Protein AF-A0A914PUD9-F1 (afdb_monomer)

pLDDT: mean 71.27, std 13.69, range [29.42, 92.12]

Solvent-accessible surface area (backbone atoms only — not comparable to full-atom values): 15198 Å² total; per-residue (Å²): 116,74,86,40,31,45,56,50,69,57,53,47,52,49,51,47,47,35,37,50,72,68,68,48,38,43,43,94,91,47,95,47,85,83,32,49,45,63,73,57,56,45,34,52,54,50,38,33,28,47,34,72,43,88,93,48,99,38,30,90,56,54,77,64,62,89,55,90,85,59,67,48,51,41,59,79,40,96,66,23,55,63,48,54,53,52,53,49,37,54,45,35,46,30,67,73,43,28,72,35,75,66,45,79,36,66,91,78,37,99,54,66,48,48,32,71,55,31,36,53,44,14,51,51,22,43,64,40,44,50,40,38,77,75,58,72,40,66,81,72,52,72,72,54,80,63,56,53,53,61,60,52,72,68,40,70,43,71,76,42,79,44,58,39,50,70,84,66,82,59,57,66,60,51,53,52,51,50,34,51,75,33,55,26,76,48,71,47,79,43,78,49,86,72,59,90,95,55,72,44,39,42,34,37,38,31,46,28,33,43,70,69,16,48,50,51,47,50,59,75,71,61,73,83,81,82,90,84,79,93,52,74,67,68,47,52,53,52,52,23,45,53,52,50,50,52,53,50,50,57,66,72,69,69,64,65,81,70,68,69,78,79,114

Structure (mmCIF, N/CA/C/O backbone):
data_AF-A0A914PUD9-F1
#
_entry.id   AF-A0A914PUD9-F1
#
loop_
_atom_site.group_PDB
_atom_site.id
_atom_site.type_symbol
_atom_site.label_atom_id
_atom_site.label_alt_id
_atom_site.label_comp_id
_atom_site.label_asym_id
_atom_site.label_entity_id
_atom_site.label_seq_id
_atom_site.pdbx_PDB_ins_code
_atom_site.Cartn_x
_atom_site.Cartn_y
_atom_site.Cartn_z
_atom_site.occupancy
_atom_site.B_iso_or_equiv
_atom_site.auth_seq_id
_atom_site.auth_comp_id
_atom_site.auth_asym_id
_atom_site.auth_atom_id
_atom_site.pdbx_PDB_model_num
ATOM 1 N N . MET A 1 1 ? 11.763 -4.330 -26.241 1.00 51.41 1 MET A N 1
ATOM 2 C CA . MET A 1 1 ? 11.650 -4.891 -24.872 1.00 51.41 1 MET A CA 1
ATOM 3 C C . MET A 1 1 ? 10.222 -5.258 -24.479 1.00 51.41 1 MET A C 1
ATOM 5 O O . MET A 1 1 ? 10.014 -6.416 -24.161 1.00 51.41 1 MET A O 1
ATOM 9 N N . CYS A 1 2 ? 9.228 -4.359 -24.534 1.00 54.19 2 CYS A N 1
ATOM 10 C CA . CYS A 1 2 ? 7.876 -4.670 -24.027 1.00 54.19 2 CYS A CA 1
ATOM 11 C C . CYS A 1 2 ? 7.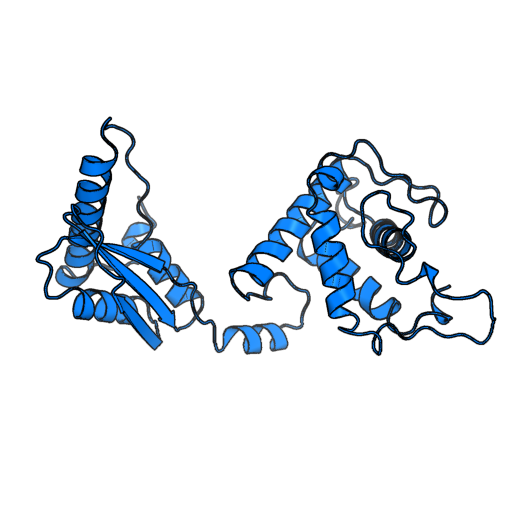151 -5.846 -24.713 1.00 54.19 2 CYS A C 1
ATOM 13 O O . CYS A 1 2 ? 6.298 -6.453 -24.082 1.00 54.19 2 CYS A O 1
ATOM 15 N N . HIS A 1 3 ? 7.485 -6.193 -25.962 1.00 63.16 3 HIS A N 1
ATOM 16 C CA . HIS A 1 3 ? 6.852 -7.315 -26.675 1.00 63.16 3 HIS A CA 1
ATOM 17 C C . HIS A 1 3 ? 7.324 -8.702 -26.208 1.00 63.16 3 HIS A C 1
ATOM 19 O O . HIS A 1 3 ? 6.601 -9.668 -26.415 1.00 63.16 3 HIS A O 1
ATOM 25 N N . LYS A 1 4 ? 8.492 -8.804 -25.552 1.00 72.62 4 LYS A N 1
ATOM 26 C CA . LYS A 1 4 ? 8.996 -10.075 -24.996 1.00 72.62 4 LYS A CA 1
ATOM 27 C C . LYS A 1 4 ? 8.343 -10.441 -23.655 1.00 72.62 4 LYS A C 1
ATOM 29 O O . LYS A 1 4 ? 8.427 -11.591 -23.243 1.00 72.62 4 LYS A O 1
ATOM 34 N N . PHE A 1 5 ? 7.695 -9.484 -22.982 1.00 78.12 5 PHE A N 1
ATOM 35 C CA . PHE A 1 5 ? 7.113 -9.667 -21.650 1.00 78.12 5 PHE A CA 1
ATOM 36 C C . PHE A 1 5 ? 5.601 -9.431 -21.670 1.00 78.12 5 PHE A C 1
ATOM 38 O O . PHE A 1 5 ? 5.128 -8.289 -21.595 1.00 78.12 5 PHE A O 1
ATOM 45 N N . VAL A 1 6 ? 4.832 -10.515 -21.749 1.00 82.88 6 VAL A N 1
ATOM 46 C CA . VAL A 1 6 ? 3.367 -10.451 -21.681 1.00 82.88 6 VAL A CA 1
ATOM 47 C C . VAL A 1 6 ? 2.959 -10.012 -20.268 1.00 82.88 6 VAL A C 1
ATOM 49 O O . VAL A 1 6 ? 3.588 -10.373 -19.276 1.00 82.88 6 VAL A O 1
ATOM 52 N N . GLY A 1 7 ? 1.978 -9.111 -20.170 1.00 83.56 7 GLY A N 1
ATOM 53 C CA . GLY A 1 7 ? 1.516 -8.544 -18.895 1.00 83.56 7 GLY A CA 1
ATOM 54 C C . GLY A 1 7 ? 2.325 -7.358 -18.341 1.00 83.56 7 GLY A C 1
ATOM 55 O O . GLY A 1 7 ? 1.814 -6.623 -17.491 1.00 83.56 7 GLY A O 1
ATOM 56 N N . LEU A 1 8 ? 3.534 -7.067 -18.851 1.00 87.81 8 LEU A N 1
ATOM 57 C CA . LEU A 1 8 ? 4.347 -5.937 -18.357 1.00 87.81 8 LEU A CA 1
ATOM 58 C C . LEU A 1 8 ? 3.632 -4.595 -18.556 1.00 87.81 8 LEU A C 1
ATOM 60 O O . LEU A 1 8 ? 3.610 -3.751 -17.665 1.00 87.81 8 LEU A O 1
ATOM 64 N N . HIS A 1 9 ? 2.985 -4.419 -19.706 1.00 87.94 9 HIS A N 1
ATOM 65 C CA . HIS A 1 9 ? 2.194 -3.227 -20.007 1.00 87.94 9 HIS A CA 1
ATOM 66 C C . HIS A 1 9 ? 1.053 -3.005 -18.997 1.00 87.94 9 HIS A C 1
ATOM 68 O O . HIS A 1 9 ? 0.801 -1.860 -18.622 1.00 87.94 9 HIS A O 1
ATOM 74 N N . LYS A 1 10 ? 0.408 -4.076 -18.503 1.00 89.62 10 LYS A N 1
ATOM 75 C CA . LYS A 1 10 ? -0.635 -3.990 -17.468 1.00 89.62 10 LYS A CA 1
ATOM 76 C C . LYS A 1 10 ? -0.040 -3.548 -16.132 1.00 89.62 10 LYS A C 1
ATOM 78 O O . LYS A 1 10 ? -0.603 -2.676 -15.476 1.00 89.62 10 LYS A O 1
ATOM 83 N N . LEU A 1 11 ? 1.120 -4.093 -15.755 1.00 90.12 11 LEU A N 1
ATOM 84 C CA . LEU A 1 11 ? 1.833 -3.702 -14.535 1.00 90.12 11 LEU A CA 1
ATOM 85 C C . LEU A 1 11 ? 2.255 -2.225 -14.571 1.00 90.12 11 LEU A C 1
ATOM 87 O O . LEU A 1 11 ? 2.001 -1.490 -13.618 1.00 90.12 11 LEU A O 1
ATOM 91 N N . LEU A 1 12 ? 2.851 -1.780 -15.680 1.00 91.69 12 LEU A N 1
ATOM 92 C CA . LEU A 1 12 ? 3.252 -0.384 -15.881 1.00 91.69 12 LEU A CA 1
ATOM 93 C C . LEU A 1 12 ? 2.043 0.555 -15.842 1.00 91.69 12 LEU A C 1
ATOM 95 O O . LEU A 1 12 ? 2.055 1.563 -15.137 1.00 91.69 12 LEU A O 1
ATOM 99 N N . PHE A 1 13 ? 0.964 0.198 -16.543 1.00 90.75 13 PHE A N 1
ATOM 100 C CA . PHE A 1 13 ? -0.288 0.948 -16.499 1.00 90.75 13 PHE A CA 1
ATOM 101 C C . PHE A 1 13 ? -0.823 1.076 -15.067 1.00 90.75 13 PHE A C 1
ATOM 103 O O . PHE A 1 13 ? -1.178 2.174 -14.632 1.00 90.75 13 PHE A O 1
ATOM 110 N N . PHE A 1 14 ? -0.827 -0.025 -14.314 1.00 91.06 14 PHE A N 1
ATOM 111 C CA . PHE A 1 14 ? -1.284 -0.039 -12.931 1.00 91.06 14 PHE A CA 1
ATOM 112 C C . PHE A 1 14 ? -0.429 0.864 -12.032 1.00 91.06 14 PHE A C 1
ATOM 114 O O . PHE A 1 14 ? -0.981 1.650 -11.266 1.00 91.06 14 PHE A O 1
ATOM 121 N N . PHE A 1 15 ? 0.901 0.831 -12.168 1.00 92.12 15 PHE A N 1
ATOM 122 C CA . PHE A 1 15 ? 1.808 1.702 -11.410 1.00 92.12 15 PHE A CA 1
ATOM 123 C C . PHE A 1 15 ? 1.610 3.189 -11.711 1.00 92.12 15 PHE A C 1
ATOM 125 O O . PHE A 1 15 ? 1.634 4.010 -10.794 1.00 92.12 15 PHE A O 1
ATOM 132 N N . ARG A 1 16 ? 1.360 3.548 -12.974 1.00 91.19 16 ARG A N 1
ATOM 133 C CA . ARG A 1 16 ? 1.033 4.934 -13.343 1.00 91.19 16 ARG A CA 1
ATOM 134 C C . ARG A 1 16 ? -0.254 5.393 -12.657 1.00 91.19 16 ARG A C 1
ATOM 136 O O . ARG A 1 16 ? -0.262 6.440 -12.018 1.00 91.19 16 ARG A O 1
ATOM 143 N N . LYS A 1 17 ? -1.311 4.574 -12.706 1.00 89.25 17 LYS A N 1
ATOM 144 C CA . LYS A 1 17 ? -2.587 4.870 -12.030 1.00 89.25 17 LYS A CA 1
ATOM 145 C C . LYS A 1 17 ? -2.459 4.899 -10.507 1.00 89.25 17 LYS A C 1
ATOM 147 O O . LYS A 1 17 ? -3.155 5.667 -9.849 1.00 89.25 17 LYS A O 1
ATOM 152 N N . TRP A 1 18 ? -1.571 4.087 -9.946 1.00 90.81 18 TRP A N 1
ATOM 153 C CA . TRP A 1 18 ? -1.254 4.091 -8.521 1.00 90.81 18 TRP A CA 1
ATOM 154 C C . TRP A 1 18 ? -0.587 5.408 -8.104 1.00 90.81 18 TRP A C 1
ATOM 156 O O . TRP A 1 18 ? -1.053 6.052 -7.169 1.00 90.81 18 TRP A O 1
ATOM 166 N N . ILE A 1 19 ? 0.405 5.887 -8.857 1.00 89.06 19 ILE A N 1
ATOM 167 C CA . ILE A 1 19 ? 1.045 7.188 -8.607 1.00 89.06 19 ILE A CA 1
ATOM 168 C C . ILE A 1 19 ? 0.065 8.360 -8.732 1.00 89.06 19 ILE A C 1
ATOM 170 O O . ILE A 1 19 ? 0.070 9.251 -7.882 1.00 89.06 19 ILE A O 1
ATOM 174 N N . GLU A 1 20 ? -0.793 8.353 -9.755 1.00 86.00 20 GLU A N 1
ATOM 175 C CA . GLU A 1 20 ? -1.860 9.352 -9.906 1.00 86.00 20 GLU A CA 1
ATOM 176 C C . GLU A 1 20 ? -2.775 9.375 -8.674 1.00 86.00 20 GLU A C 1
ATOM 178 O O . GLU A 1 20 ? -3.081 10.441 -8.145 1.00 86.00 20 GLU A O 1
ATOM 183 N N . ARG A 1 21 ? -3.163 8.197 -8.168 1.00 83.19 21 ARG A N 1
ATOM 184 C CA . ARG A 1 21 ? -4.032 8.071 -6.993 1.00 83.19 21 ARG A CA 1
ATOM 185 C C . ARG A 1 21 ? -3.404 8.640 -5.721 1.00 83.19 21 ARG A C 1
ATOM 187 O O . ARG A 1 21 ? -4.119 9.227 -4.915 1.00 83.19 21 ARG A O 1
ATOM 194 N N . HIS A 1 22 ? -2.099 8.466 -5.542 1.00 78.25 22 HIS A N 1
ATOM 195 C CA . HIS A 1 22 ? -1.366 9.022 -4.403 1.00 78.25 22 HIS A CA 1
ATOM 196 C C . HIS A 1 22 ? -1.010 10.509 -4.580 1.00 78.25 22 HIS A C 1
ATOM 198 O O . HIS A 1 22 ? -0.388 11.089 -3.697 1.00 78.25 22 HIS A O 1
ATOM 204 N N . GLY A 1 23 ? -1.387 11.141 -5.699 1.00 79.94 23 GLY A N 1
ATOM 205 C CA . GLY A 1 23 ? -1.144 12.567 -5.936 1.00 79.94 23 GLY A CA 1
ATOM 206 C C . GLY A 1 23 ? 0.329 12.929 -6.147 1.00 79.94 23 GLY A C 1
ATOM 207 O O . GLY A 1 23 ? 0.677 14.105 -6.119 1.00 79.94 23 GLY A O 1
ATOM 208 N N . ILE A 1 24 ? 1.201 11.939 -6.372 1.00 83.12 24 ILE A N 1
ATOM 209 C CA . ILE A 1 24 ? 2.647 12.149 -6.577 1.00 83.12 24 ILE A CA 1
ATOM 210 C C . ILE A 1 24 ? 3.032 12.196 -8.062 1.00 83.12 24 ILE A C 1
ATOM 212 O O . ILE A 1 24 ? 4.212 12.313 -8.397 1.00 83.12 24 ILE A O 1
ATOM 216 N N . SER A 1 25 ? 2.052 12.106 -8.967 1.00 81.69 25 SER A N 1
ATOM 217 C CA . SER A 1 25 ? 2.274 12.232 -10.410 1.00 81.69 25 SER A CA 1
ATOM 218 C C . SER A 1 25 ? 2.639 13.665 -10.784 1.00 81.69 25 SER A C 1
ATOM 220 O O . SER A 1 25 ? 2.073 14.621 -10.259 1.00 81.69 25 SER A O 1
ATOM 222 N N . HIS A 1 26 ? 3.543 13.821 -11.749 1.00 76.12 26 HIS A N 1
ATOM 223 C CA . HIS A 1 26 ? 3.718 15.100 -12.430 1.00 76.12 26 HIS A CA 1
ATOM 224 C C . HIS A 1 26 ? 2.494 15.380 -13.306 1.00 76.12 26 HIS A C 1
ATOM 226 O O . HIS A 1 26 ? 2.240 14.637 -14.257 1.00 76.12 26 HIS A O 1
ATOM 232 N N . ASP A 1 27 ? 1.756 16.438 -12.987 1.00 65.88 27 ASP A N 1
ATOM 233 C CA . ASP A 1 27 ? 0.702 16.975 -13.842 1.00 65.88 27 ASP A CA 1
ATOM 234 C C . ASP A 1 27 ? 1.293 18.137 -14.656 1.00 65.88 27 ASP A C 1
ATOM 236 O O . ASP A 1 27 ? 1.760 19.100 -14.056 1.00 65.88 27 ASP A O 1
ATOM 240 N N . PRO A 1 28 ? 1.332 18.064 -15.997 1.00 59.41 28 PRO A N 1
ATOM 241 C CA . PRO A 1 28 ? 1.843 19.152 -16.828 1.00 59.41 28 PRO A CA 1
ATOM 242 C C . PRO A 1 28 ? 0.971 20.421 -16.799 1.00 59.41 28 PRO A C 1
ATOM 244 O O . PRO A 1 28 ? 1.444 21.466 -17.238 1.00 59.41 28 PRO A O 1
ATOM 247 N N . ASN A 1 29 ? -0.267 20.349 -16.295 1.00 55.84 29 ASN A N 1
ATOM 248 C CA . ASN A 1 29 ? -1.194 21.483 -16.192 1.00 55.84 29 ASN A CA 1
ATOM 249 C C . ASN A 1 29 ? -1.195 22.151 -14.809 1.00 55.84 29 ASN A C 1
ATOM 251 O O . ASN A 1 29 ? -1.801 23.206 -14.632 1.00 55.84 29 ASN A O 1
ATOM 255 N N . VAL A 1 30 ? -0.530 21.544 -13.827 1.00 58.12 30 VAL A N 1
ATOM 256 C CA . VAL A 1 30 ? -0.320 2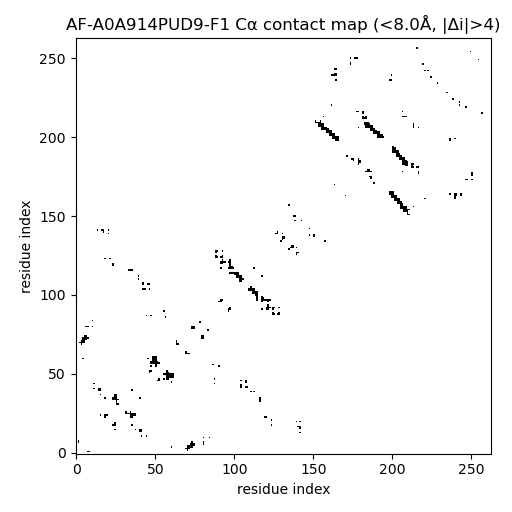2.107 -12.492 1.00 58.12 30 VAL A CA 1
ATOM 257 C C . VAL A 1 30 ? 1.171 22.392 -12.376 1.00 58.12 30 VAL A C 1
ATOM 259 O O . VAL A 1 30 ? 1.984 21.572 -12.787 1.00 58.12 30 VAL A O 1
ATOM 262 N N . ASP A 1 31 ? 1.571 23.520 -11.793 1.00 51.94 31 ASP A N 1
ATOM 263 C CA . ASP A 1 31 ? 2.982 23.924 -11.627 1.00 51.94 31 ASP A CA 1
ATOM 264 C C . ASP A 1 31 ? 3.790 23.014 -10.661 1.00 51.94 31 ASP A C 1
ATOM 266 O O . ASP A 1 31 ? 4.760 23.414 -10.018 1.00 51.94 31 ASP A O 1
ATOM 270 N N . ASN A 1 32 ? 3.419 21.739 -10.545 1.00 58.16 32 ASN A N 1
ATOM 271 C CA . ASN A 1 32 ? 4.089 20.732 -9.751 1.00 58.16 32 ASN A CA 1
ATOM 272 C C . ASN A 1 32 ? 5.277 20.133 -10.520 1.00 58.16 32 ASN A C 1
ATOM 274 O O . ASN A 1 32 ? 5.299 18.950 -10.883 1.00 58.16 32 ASN A O 1
ATOM 278 N N . LYS A 1 33 ? 6.306 20.958 -10.755 1.00 59.78 33 LYS A N 1
ATOM 279 C CA . LYS A 1 33 ? 7.587 20.548 -11.370 1.00 59.78 33 LYS A CA 1
ATOM 280 C C . LYS A 1 33 ? 8.291 19.409 -10.614 1.00 59.78 33 LYS A C 1
ATOM 282 O O . LYS A 1 33 ? 9.132 18.734 -11.202 1.00 59.78 33 LYS A O 1
ATOM 287 N N . ASN A 1 34 ? 7.896 19.165 -9.363 1.00 64.81 34 ASN A N 1
ATOM 288 C CA . ASN A 1 34 ? 8.471 18.162 -8.468 1.00 64.81 34 ASN A CA 1
ATOM 289 C C . ASN A 1 34 ? 7.723 16.814 -8.489 1.00 64.81 34 ASN A C 1
ATOM 291 O O . ASN A 1 34 ? 8.096 15.894 -7.765 1.00 64.81 34 ASN A O 1
ATOM 295 N N . GLY A 1 35 ? 6.676 16.658 -9.303 1.00 73.12 35 GLY A N 1
ATOM 296 C CA . GLY A 1 35 ? 5.983 15.376 -9.445 1.00 73.12 35 GLY A CA 1
ATOM 297 C C . GLY A 1 35 ? 6.818 14.305 -10.162 1.00 73.12 35 GLY A C 1
ATOM 298 O O . GLY A 1 35 ? 7.752 14.589 -10.920 1.00 73.12 35 GLY A O 1
ATOM 299 N N . ILE A 1 36 ? 6.456 13.039 -9.965 1.00 82.94 36 ILE A N 1
ATOM 300 C CA . ILE A 1 36 ? 7.098 11.899 -10.625 1.00 82.94 36 ILE A CA 1
ATOM 301 C C . ILE A 1 36 ? 6.483 11.719 -12.012 1.00 82.94 36 ILE A C 1
ATOM 303 O O . ILE A 1 36 ? 5.288 11.468 -12.166 1.00 82.94 36 ILE A O 1
ATOM 307 N N . LYS A 1 37 ? 7.309 11.840 -13.055 1.00 85.88 37 LYS A N 1
ATOM 308 C CA . LYS A 1 37 ? 6.878 11.607 -14.442 1.00 85.88 37 LYS A CA 1
ATOM 309 C C . LYS A 1 37 ? 6.630 10.116 -14.673 1.00 85.88 37 LYS A C 1
ATOM 311 O O . LYS A 1 37 ? 7.419 9.291 -14.222 1.00 85.88 37 LYS A O 1
ATOM 316 N N . SER A 1 38 ? 5.629 9.766 -15.482 1.00 84.62 38 SER A N 1
ATOM 317 C CA . SER A 1 38 ? 5.280 8.362 -15.772 1.00 84.62 38 SER A CA 1
ATOM 318 C C . SER A 1 38 ? 6.470 7.535 -16.284 1.00 84.62 38 SER A C 1
ATOM 320 O O . SER A 1 38 ? 6.676 6.410 -15.853 1.00 84.62 38 SER A O 1
ATOM 322 N N . LYS A 1 39 ? 7.334 8.132 -17.117 1.00 85.81 39 LYS A N 1
ATOM 323 C CA . LYS A 1 39 ? 8.552 7.469 -17.617 1.00 85.81 39 LYS A CA 1
ATOM 324 C C . LYS A 1 39 ? 9.541 7.081 -16.506 1.00 85.81 39 LYS A C 1
ATOM 326 O O . LYS A 1 39 ? 10.275 6.116 -16.666 1.00 85.81 39 LYS A O 1
ATOM 331 N N . ILE A 1 40 ? 9.580 7.837 -15.405 1.00 88.44 40 ILE A N 1
ATOM 332 C CA . ILE A 1 40 ? 10.471 7.567 -14.268 1.00 88.44 40 ILE A CA 1
ATOM 333 C C . ILE A 1 40 ? 9.966 6.349 -13.495 1.00 88.44 40 ILE A C 1
ATOM 335 O O . ILE A 1 40 ? 10.758 5.460 -13.202 1.00 88.44 40 ILE A O 1
ATOM 339 N N . ILE A 1 41 ? 8.660 6.263 -13.213 1.00 90.50 41 ILE A N 1
ATOM 340 C CA . ILE A 1 41 ? 8.119 5.077 -12.535 1.00 90.50 41 ILE A CA 1
ATOM 341 C C . ILE A 1 41 ? 8.233 3.830 -13.405 1.00 90.50 41 ILE A C 1
ATOM 343 O O . ILE A 1 41 ? 8.595 2.774 -12.893 1.00 90.50 41 ILE A O 1
ATOM 347 N N . ASP A 1 42 ? 8.011 3.951 -14.717 1.00 91.19 42 ASP A N 1
ATOM 348 C CA . ASP A 1 42 ? 8.195 2.819 -15.622 1.00 91.19 42 ASP 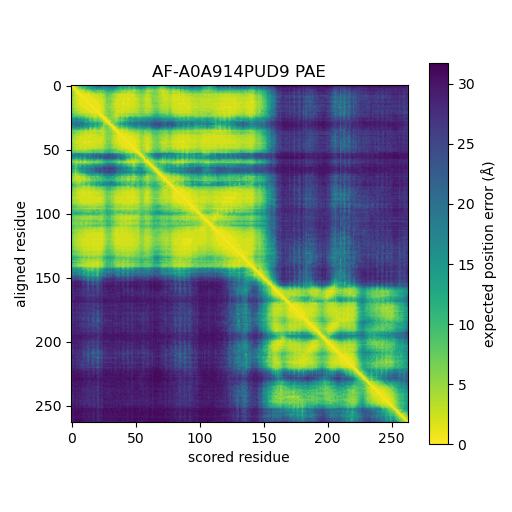A CA 1
ATOM 349 C C . ASP A 1 42 ? 9.633 2.298 -15.552 1.00 91.19 42 ASP A C 1
ATOM 351 O O . ASP A 1 42 ? 9.859 1.095 -15.435 1.00 91.19 42 ASP A O 1
ATOM 355 N N . ALA A 1 43 ? 10.606 3.211 -15.555 1.00 90.50 43 ALA A N 1
ATOM 356 C CA . ALA A 1 43 ? 12.009 2.862 -15.432 1.00 90.50 43 ALA A CA 1
ATOM 357 C C . ALA A 1 43 ? 12.343 2.213 -14.090 1.00 90.50 43 ALA A C 1
ATOM 359 O O . ALA A 1 43 ? 13.070 1.230 -14.076 1.00 90.50 43 ALA A O 1
ATOM 360 N N . VAL A 1 44 ? 11.781 2.689 -12.976 1.00 90.06 44 VAL A N 1
ATOM 361 C CA . VAL A 1 44 ? 11.952 2.046 -11.662 1.00 90.06 44 VAL A CA 1
ATOM 362 C C . VAL A 1 44 ? 11.417 0.611 -11.681 1.00 90.06 44 VAL A C 1
ATOM 364 O O . VAL A 1 44 ? 12.100 -0.296 -11.210 1.00 90.06 44 VAL A O 1
ATOM 367 N N . VAL A 1 45 ? 10.230 0.381 -12.256 1.00 90.88 45 VAL A N 1
ATOM 368 C CA . VAL A 1 45 ? 9.629 -0.961 -12.363 1.00 90.88 45 VAL A CA 1
ATOM 369 C C . VAL A 1 45 ? 10.495 -1.887 -13.219 1.00 90.88 45 VAL A C 1
ATOM 371 O O . VAL A 1 45 ? 10.741 -3.025 -12.819 1.00 90.88 45 VAL A O 1
ATOM 374 N N . VAL A 1 46 ? 10.986 -1.405 -14.365 1.00 89.62 46 VAL A N 1
ATOM 375 C CA . VAL A 1 46 ? 11.859 -2.182 -15.258 1.00 89.62 46 VAL A CA 1
ATOM 376 C C . VAL A 1 46 ? 13.211 -2.463 -14.602 1.00 89.62 46 VAL A C 1
ATOM 378 O O . VAL A 1 46 ? 13.627 -3.614 -14.562 1.00 89.62 46 VAL A O 1
ATOM 381 N N . MET A 1 47 ? 13.864 -1.455 -14.022 1.00 87.81 47 MET A N 1
ATOM 382 C CA . MET A 1 47 ? 15.148 -1.602 -13.324 1.00 87.81 47 MET A CA 1
ATOM 383 C C . MET A 1 47 ? 15.050 -2.573 -12.143 1.00 87.81 47 MET A C 1
ATOM 385 O O . MET A 1 47 ? 15.928 -3.411 -11.948 1.00 87.81 47 MET A O 1
ATOM 389 N N . TYR A 1 48 ? 13.959 -2.510 -11.371 1.00 88.44 48 TYR A N 1
ATOM 390 C CA . TYR A 1 48 ? 13.691 -3.496 -10.326 1.00 88.44 48 TYR A CA 1
ATOM 391 C C . TYR A 1 48 ? 13.478 -4.891 -10.920 1.00 88.44 48 TYR A C 1
ATOM 393 O O . TYR A 1 48 ? 14.021 -5.870 -10.416 1.00 88.44 48 TYR A O 1
ATOM 401 N N . GLY A 1 49 ? 12.698 -5.001 -11.996 1.00 86.19 49 GLY A N 1
ATOM 402 C CA . GLY A 1 49 ? 12.446 -6.272 -12.668 1.00 86.19 49 GLY A CA 1
ATOM 403 C C . GLY A 1 49 ? 13.712 -6.923 -13.220 1.00 86.19 49 GLY A C 1
ATOM 404 O O . GLY A 1 49 ? 13.842 -8.138 -13.111 1.00 86.19 49 GLY A O 1
ATOM 405 N N . LEU A 1 50 ? 14.661 -6.131 -13.720 1.00 85.44 50 LEU A N 1
ATOM 406 C CA . LEU A 1 50 ? 15.978 -6.582 -14.184 1.00 85.44 50 LEU A CA 1
ATOM 407 C C . LEU A 1 50 ? 16.947 -6.915 -13.036 1.00 85.44 50 LEU A C 1
ATOM 409 O O . LEU A 1 50 ? 17.991 -7.500 -13.276 1.00 85.44 50 LEU A O 1
ATOM 413 N N . GLY A 1 51 ? 16.620 -6.567 -11.787 1.00 82.19 51 GLY A N 1
ATOM 414 C CA . GLY A 1 51 ? 17.513 -6.788 -10.642 1.00 82.19 51 GLY A CA 1
ATOM 415 C C . GLY A 1 51 ? 18.658 -5.772 -10.526 1.00 82.19 51 GLY A C 1
ATOM 416 O O . GLY A 1 51 ? 19.496 -5.894 -9.638 1.00 82.19 51 GLY A O 1
ATOM 417 N N . GLU A 1 52 ? 18.660 -4.729 -11.356 1.00 80.38 52 GLU A N 1
ATOM 418 C CA . GLU A 1 52 ? 19.705 -3.695 -11.404 1.00 80.38 52 GLU A CA 1
ATOM 419 C C . GLU A 1 52 ? 19.656 -2.731 -10.203 1.00 80.38 52 GLU A C 1
ATOM 421 O O . GLU A 1 52 ? 20.635 -2.063 -9.857 1.00 80.38 52 GLU A O 1
ATOM 426 N N . LEU A 1 53 ? 18.517 -2.664 -9.506 1.00 78.44 53 LEU A N 1
ATOM 427 C CA . LEU A 1 53 ? 18.405 -1.915 -8.256 1.00 78.44 53 LEU A CA 1
ATOM 428 C C . LEU A 1 53 ? 19.012 -2.727 -7.105 1.00 78.44 53 LEU A C 1
ATOM 430 O O . LEU A 1 53 ? 18.360 -3.588 -6.506 1.00 78.44 53 LEU A O 1
ATOM 434 N N . LYS A 1 54 ? 20.275 -2.420 -6.772 1.00 62.22 54 LYS A N 1
ATOM 435 C CA . LYS A 1 54 ? 20.992 -3.004 -5.627 1.00 62.22 54 LYS A CA 1
ATOM 436 C C . LYS A 1 54 ? 20.104 -2.944 -4.373 1.00 62.22 54 LYS A C 1
ATOM 438 O O . LYS A 1 54 ? 19.755 -1.851 -3.931 1.00 62.22 54 LYS A O 1
ATOM 443 N N . LYS A 1 55 ? 19.818 -4.119 -3.785 1.00 57.41 55 LYS A N 1
ATOM 444 C CA . LYS A 1 55 ? 19.027 -4.396 -2.552 1.00 57.41 55 LYS A CA 1
ATOM 445 C C . LYS A 1 55 ? 17.574 -4.881 -2.730 1.00 57.41 55 LYS A C 1
ATOM 447 O O . LYS A 1 55 ? 16.874 -5.021 -1.729 1.00 57.41 55 LYS A O 1
ATOM 452 N N . GLY A 1 56 ? 17.116 -5.207 -3.938 1.00 53.53 56 GLY A N 1
ATOM 453 C CA . GLY A 1 56 ? 15.833 -5.897 -4.150 1.00 53.53 56 GLY A CA 1
ATOM 454 C C . GLY A 1 56 ? 15.994 -7.364 -4.561 1.00 53.53 56 GLY A C 1
ATOM 455 O O . GLY A 1 56 ? 16.902 -7.680 -5.318 1.00 53.53 56 GLY A O 1
ATOM 456 N N . THR A 1 57 ? 15.072 -8.254 -4.166 1.00 57.62 57 THR A N 1
ATOM 457 C CA . THR A 1 57 ? 14.833 -9.540 -4.867 1.00 57.62 57 THR A CA 1
ATOM 458 C C . THR A 1 57 ? 14.121 -9.294 -6.208 1.00 57.62 57 THR A C 1
ATOM 460 O O . THR A 1 57 ? 13.022 -9.795 -6.458 1.00 57.62 57 THR A O 1
ATOM 463 N N . GLY A 1 58 ? 14.706 -8.409 -7.013 1.00 61.91 58 GLY A N 1
ATOM 464 C CA . GLY A 1 58 ? 14.396 -8.200 -8.422 1.00 61.91 58 GLY A CA 1
ATOM 465 C C . GLY A 1 58 ? 15.088 -9.252 -9.292 1.00 61.91 58 GLY A C 1
ATOM 466 O O . GLY A 1 58 ? 15.903 -10.013 -8.779 1.00 61.91 58 GLY A O 1
ATOM 467 N N . GLY A 1 59 ? 14.747 -9.329 -10.580 1.00 71.38 59 GLY A N 1
ATOM 468 C CA . GLY A 1 59 ? 15.363 -10.286 -11.518 1.00 71.38 59 GLY A CA 1
ATOM 469 C C . GLY A 1 59 ? 14.381 -11.112 -12.354 1.00 71.38 59 GLY A C 1
ATOM 470 O O . GLY A 1 59 ? 14.793 -11.864 -13.222 1.00 71.38 59 GLY A O 1
ATOM 471 N N . TRP A 1 60 ? 13.069 -10.948 -12.168 1.00 77.12 60 TRP A N 1
ATOM 472 C CA . TRP A 1 60 ? 12.054 -11.671 -12.950 1.00 77.12 60 TRP A CA 1
ATOM 473 C C . TRP A 1 60 ? 11.959 -11.232 -14.425 1.00 77.12 60 TRP A C 1
ATOM 475 O O . TRP A 1 60 ? 11.242 -11.870 -15.194 1.00 77.12 60 TRP A O 1
ATOM 485 N N . LEU A 1 61 ? 12.659 -10.158 -14.817 1.00 77.00 61 LEU A N 1
ATOM 486 C CA . LEU A 1 61 ? 12.914 -9.796 -16.218 1.00 77.00 61 LEU A CA 1
ATOM 487 C C . LEU A 1 61 ? 14.296 -10.256 -16.713 1.00 77.00 61 LEU A C 1
ATOM 489 O O . LEU A 1 61 ? 14.503 -10.287 -17.921 1.00 77.00 61 LEU A O 1
ATOM 493 N N . ALA A 1 62 ? 15.234 -10.570 -15.813 1.00 66.88 62 ALA A N 1
ATOM 494 C CA . ALA A 1 62 ? 16.617 -10.907 -16.160 1.00 66.88 62 ALA A CA 1
ATOM 495 C C . ALA A 1 62 ? 16.770 -12.342 -16.695 1.00 66.88 62 ALA A C 1
ATOM 497 O O . ALA A 1 62 ? 17.671 -12.600 -17.481 1.00 66.88 62 ALA A O 1
ATOM 498 N N . ASP A 1 63 ? 15.854 -13.250 -16.339 1.00 59.72 63 ASP A N 1
ATOM 499 C CA . ASP A 1 63 ? 15.865 -14.657 -16.780 1.00 59.72 63 ASP A CA 1
ATOM 500 C C . ASP A 1 63 ? 15.419 -14.862 -18.248 1.00 59.72 63 ASP A C 1
ATOM 502 O O . ASP A 1 63 ? 15.257 -15.995 -18.708 1.00 59.72 63 ASP A O 1
ATOM 506 N N . ALA A 1 64 ? 15.173 -13.788 -19.006 1.00 58.84 64 ALA A N 1
ATOM 507 C CA . ALA A 1 64 ? 14.881 -13.888 -20.431 1.00 58.84 64 ALA A CA 1
ATOM 508 C C . ALA A 1 64 ? 16.193 -14.102 -21.199 1.00 58.84 64 ALA A C 1
ATOM 510 O O . ALA A 1 64 ? 16.872 -13.137 -21.538 1.00 58.84 64 ALA A O 1
ATOM 511 N N . ASN A 1 65 ? 16.543 -15.365 -21.464 1.00 56.06 65 ASN A N 1
ATOM 512 C CA . ASN A 1 65 ? 17.622 -15.716 -22.392 1.00 56.06 65 ASN A CA 1
ATOM 513 C C . ASN A 1 65 ? 17.481 -14.923 -23.706 1.00 56.06 65 ASN A C 1
ATOM 515 O O . ASN A 1 65 ? 16.364 -14.664 -24.162 1.00 56.06 65 ASN A O 1
ATOM 519 N N . ASP A 1 66 ? 18.608 -14.585 -24.337 1.00 57.00 66 ASP A N 1
ATOM 520 C CA . ASP A 1 66 ? 18.681 -13.783 -25.572 1.00 57.00 66 ASP A CA 1
ATOM 521 C C . ASP A 1 66 ? 18.013 -14.424 -26.807 1.00 57.00 66 ASP A C 1
ATOM 523 O O . ASP A 1 66 ? 18.022 -13.839 -27.889 1.00 57.00 66 ASP A O 1
ATOM 527 N N . ASP A 1 67 ? 17.356 -15.575 -26.656 1.00 61.81 67 ASP A N 1
ATOM 528 C CA . ASP A 1 67 ? 16.563 -16.193 -27.712 1.00 61.81 67 ASP A CA 1
ATOM 529 C C . ASP A 1 67 ? 15.444 -15.248 -28.185 1.00 61.81 67 ASP A C 1
ATOM 531 O O . ASP A 1 67 ? 14.601 -14.762 -27.418 1.00 61.81 67 ASP A O 1
ATOM 535 N N . GLU A 1 68 ? 15.427 -14.958 -29.486 1.00 59.22 68 GLU A N 1
ATOM 536 C CA . GLU A 1 68 ? 14.470 -14.030 -30.100 1.00 59.22 68 GLU A CA 1
ATOM 537 C C . GLU A 1 68 ? 13.022 -14.539 -30.032 1.00 59.22 68 GLU A C 1
ATOM 539 O O . GLU A 1 68 ? 12.092 -13.733 -30.031 1.00 59.22 68 GLU A O 1
ATOM 544 N N . ASN A 1 69 ? 12.838 -15.854 -29.870 1.00 60.38 69 ASN A N 1
ATOM 545 C CA . ASN A 1 69 ? 11.533 -16.514 -29.788 1.00 60.38 69 ASN A CA 1
ATOM 546 C C . ASN A 1 69 ? 11.025 -16.733 -28.354 1.00 60.38 69 ASN A C 1
ATOM 548 O O . ASN A 1 69 ? 9.919 -17.244 -28.175 1.00 60.38 69 ASN A O 1
ATOM 552 N N . TYR A 1 70 ? 11.806 -16.380 -27.329 1.00 68.25 70 TYR A N 1
ATOM 553 C CA . TYR A 1 70 ? 11.401 -16.601 -25.944 1.00 68.25 70 TYR A CA 1
ATOM 554 C C . TYR A 1 70 ? 10.565 -15.427 -25.424 1.00 68.25 70 TYR A C 1
ATOM 556 O O . TYR A 1 70 ? 11.051 -14.307 -25.242 1.00 68.25 70 TYR A O 1
ATOM 564 N N . THR A 1 71 ? 9.282 -15.690 -25.180 1.00 71.62 71 THR A N 1
ATOM 565 C CA . THR A 1 71 ? 8.366 -14.761 -24.513 1.00 71.62 71 THR A CA 1
ATOM 566 C C . THR A 1 71 ? 8.173 -15.175 -23.064 1.00 71.62 71 THR A C 1
ATOM 568 O O . THR A 1 71 ? 7.843 -16.324 -22.781 1.00 71.62 71 THR A O 1
ATOM 571 N N . VAL A 1 72 ? 8.324 -14.228 -22.144 1.00 74.62 72 VAL A N 1
ATOM 572 C CA . VAL A 1 72 ? 8.066 -14.437 -20.720 1.00 74.62 72 VAL A CA 1
ATOM 573 C C . VAL A 1 72 ? 6.680 -13.898 -20.393 1.00 74.62 72 VAL A C 1
ATOM 575 O O . VAL A 1 72 ? 6.450 -12.688 -20.463 1.00 74.62 72 VAL A O 1
ATOM 578 N N . ASP A 1 73 ? 5.756 -14.775 -20.009 1.00 79.94 73 ASP A N 1
ATOM 579 C CA . ASP A 1 73 ? 4.442 -14.351 -19.532 1.00 79.94 73 ASP A CA 1
ATOM 580 C C . ASP A 1 73 ? 4.455 -14.087 -18.022 1.00 79.94 73 ASP A C 1
ATOM 582 O O . ASP A 1 73 ? 4.601 -14.990 -17.197 1.00 79.94 73 ASP A O 1
ATOM 586 N N . LEU A 1 74 ? 4.310 -12.816 -17.642 1.00 78.31 74 LEU A N 1
ATOM 587 C CA . LEU A 1 74 ? 4.264 -12.402 -16.240 1.00 78.31 74 LEU A CA 1
ATOM 588 C C . LEU A 1 74 ? 2.949 -12.787 -15.548 1.00 78.31 74 LEU A C 1
ATOM 590 O O . LEU A 1 74 ? 2.880 -12.753 -14.317 1.00 78.31 74 LEU A O 1
ATOM 594 N N . GLU A 1 75 ? 1.907 -13.106 -16.313 1.00 79.00 75 GLU A N 1
ATOM 595 C CA . GLU A 1 75 ? 0.604 -13.542 -15.811 1.00 79.00 75 GLU A CA 1
ATOM 596 C C . GLU A 1 75 ? 0.641 -15.014 -15.393 1.00 79.00 75 GLU A C 1
ATOM 598 O O . GLU A 1 75 ? 0.093 -15.351 -14.343 1.00 79.00 75 GLU A O 1
ATOM 603 N N . GLU A 1 76 ? 1.354 -15.855 -16.147 1.00 76.19 76 GLU A N 1
ATOM 604 C CA . GLU A 1 76 ? 1.487 -17.296 -15.884 1.00 76.19 76 GLU A CA 1
ATOM 605 C C . GLU A 1 76 ? 2.546 -17.633 -14.821 1.00 76.19 76 GLU A C 1
ATOM 607 O O . GLU A 1 76 ? 2.509 -18.697 -14.198 1.00 76.19 76 GLU A O 1
ATOM 612 N N . GLN A 1 77 ? 3.483 -16.721 -14.549 1.00 73.19 77 GLN A N 1
ATOM 613 C CA . GLN A 1 77 ? 4.450 -16.896 -13.465 1.00 73.19 77 GLN A CA 1
ATOM 614 C C . GLN A 1 77 ? 3.762 -17.013 -12.093 1.00 73.19 77 GLN A C 1
ATOM 616 O O . GLN A 1 77 ? 2.789 -16.325 -11.798 1.00 73.19 77 GLN A O 1
ATOM 621 N N . PHE A 1 78 ? 4.310 -17.837 -11.191 1.00 57.09 78 PHE A N 1
ATOM 622 C CA . PHE A 1 78 ? 3.696 -18.126 -9.887 1.00 57.09 78 PHE A CA 1
ATOM 623 C C . PHE A 1 78 ? 3.364 -16.857 -9.071 1.00 57.09 78 PHE A C 1
ATOM 625 O O . PHE A 1 78 ? 4.261 -16.165 -8.571 1.00 57.09 78 PHE A O 1
ATOM 632 N N . GLY A 1 79 ? 2.063 -16.603 -8.876 1.00 64.69 79 GLY A N 1
ATOM 633 C CA . GLY A 1 79 ? 1.502 -15.430 -8.187 1.00 64.69 79 GLY A CA 1
ATOM 634 C C . GLY A 1 79 ? 1.174 -14.231 -9.094 1.00 64.69 79 GLY A C 1
ATOM 635 O O . GLY A 1 79 ? 0.666 -13.223 -8.596 1.00 64.69 79 GLY A O 1
ATOM 636 N N . GLY A 1 80 ? 1.453 -14.343 -10.393 1.00 83.06 80 GLY A N 1
ATOM 637 C CA . GLY A 1 80 ? 1.105 -13.405 -11.455 1.00 83.06 80 GLY A CA 1
ATOM 638 C C . GLY A 1 80 ? 1.616 -11.977 -11.252 1.00 83.06 80 GLY A C 1
ATOM 639 O O . GLY A 1 80 ? 2.470 -11.680 -10.406 1.00 83.06 80 GLY A O 1
ATOM 640 N N . ILE A 1 81 ? 1.007 -11.053 -11.996 1.00 84.31 81 ILE A N 1
ATOM 641 C CA . ILE A 1 81 ? 1.287 -9.609 -11.945 1.00 84.31 81 ILE A CA 1
ATOM 642 C C . ILE A 1 81 ? 1.130 -9.047 -10.522 1.00 84.31 81 ILE A C 1
ATOM 644 O O . ILE A 1 81 ? 1.925 -8.208 -10.093 1.00 84.31 81 ILE A O 1
ATOM 648 N N . GLY A 1 82 ? 0.148 -9.537 -9.756 1.00 83.19 82 GLY A N 1
ATOM 649 C CA . GLY A 1 82 ? -0.110 -9.083 -8.387 1.00 83.19 82 GLY A CA 1
ATOM 650 C C . GLY A 1 82 ? 1.073 -9.320 -7.445 1.00 83.19 82 GLY A C 1
ATOM 651 O O . GLY A 1 82 ? 1.454 -8.426 -6.687 1.00 83.19 82 GLY A O 1
ATOM 652 N N . LYS A 1 83 ? 1.729 -10.485 -7.532 1.00 84.94 83 LYS A N 1
ATOM 653 C CA . LYS A 1 83 ? 2.936 -10.768 -6.742 1.00 84.94 83 LYS A CA 1
ATOM 654 C C . LYS A 1 83 ? 4.104 -9.861 -7.139 1.00 84.94 83 LYS A C 1
ATOM 656 O O . LYS A 1 83 ? 4.870 -9.454 -6.264 1.00 84.94 83 LYS A O 1
ATOM 661 N N . ARG A 1 84 ? 4.240 -9.517 -8.425 1.00 87.75 84 ARG A N 1
ATOM 662 C CA . ARG A 1 84 ? 5.283 -8.594 -8.918 1.00 87.75 84 ARG A CA 1
ATOM 663 C C . ARG A 1 84 ? 5.059 -7.177 -8.407 1.00 87.75 84 ARG A C 1
ATOM 665 O O . ARG A 1 84 ? 5.979 -6.600 -7.830 1.00 87.75 84 ARG A O 1
ATOM 672 N N . PHE A 1 85 ? 3.829 -6.676 -8.514 1.00 90.38 85 PHE A N 1
ATOM 673 C CA . PHE A 1 85 ? 3.420 -5.416 -7.894 1.00 90.38 85 PHE A CA 1
ATOM 674 C C . PHE A 1 85 ? 3.772 -5.400 -6.404 1.00 90.38 85 PHE A C 1
ATOM 676 O O . PHE A 1 85 ? 4.468 -4.504 -5.934 1.00 90.38 85 PHE A O 1
ATOM 683 N N . TRP A 1 86 ? 3.375 -6.441 -5.672 1.00 88.62 86 TRP A N 1
ATOM 684 C CA . TRP A 1 86 ? 3.613 -6.526 -4.236 1.00 88.62 86 TRP A CA 1
ATOM 685 C C . TRP A 1 86 ? 5.101 -6.569 -3.859 1.00 88.62 86 TRP A C 1
ATOM 687 O O . TRP A 1 86 ? 5.512 -5.977 -2.860 1.00 88.62 86 TRP A O 1
ATOM 697 N N . SER A 1 87 ? 5.926 -7.243 -4.664 1.00 89.12 87 SER A N 1
ATOM 698 C CA . SER A 1 87 ? 7.382 -7.261 -4.489 1.00 89.12 87 SER A CA 1
ATOM 699 C C . SER A 1 87 ? 7.988 -5.867 -4.648 1.00 89.12 87 SER A C 1
ATOM 701 O O . SER A 1 87 ? 8.821 -5.464 -3.838 1.00 89.12 87 SER A O 1
ATOM 703 N N . ILE A 1 88 ? 7.528 -5.110 -5.648 1.00 91.44 88 ILE A N 1
ATOM 704 C CA . ILE A 1 88 ? 7.968 -3.730 -5.875 1.00 91.44 88 ILE A CA 1
ATOM 705 C C . ILE A 1 88 ? 7.518 -2.829 -4.719 1.00 91.44 88 ILE A C 1
ATOM 707 O O . ILE A 1 88 ? 8.336 -2.082 -4.198 1.00 91.44 88 ILE A O 1
ATOM 711 N N . ILE A 1 89 ? 6.269 -2.935 -4.247 1.00 91.69 89 ILE A N 1
ATOM 712 C CA . ILE A 1 89 ? 5.790 -2.154 -3.089 1.00 91.69 89 ILE A CA 1
ATOM 713 C C . ILE A 1 89 ? 6.658 -2.406 -1.849 1.00 91.69 89 ILE A C 1
ATOM 715 O O . ILE A 1 89 ? 7.066 -1.460 -1.182 1.00 91.69 89 ILE A O 1
ATOM 719 N N . ARG A 1 90 ? 7.017 -3.665 -1.566 1.00 88.62 90 ARG A N 1
ATOM 720 C CA . ARG A 1 90 ? 7.935 -3.997 -0.460 1.00 88.62 90 ARG A CA 1
ATOM 721 C C . ARG A 1 90 ? 9.314 -3.368 -0.623 1.00 88.62 90 ARG A C 1
ATOM 723 O O . ARG A 1 90 ? 9.898 -2.937 0.365 1.00 88.62 90 ARG A O 1
ATOM 730 N N . PHE A 1 91 ? 9.831 -3.337 -1.848 1.00 90.31 91 PHE A N 1
ATOM 731 C CA . PHE A 1 91 ? 11.103 -2.691 -2.148 1.00 90.31 91 PHE A CA 1
ATOM 732 C C . PHE A 1 91 ? 11.036 -1.173 -1.948 1.00 90.31 91 PHE A C 1
ATOM 734 O O . PHE A 1 91 ? 11.910 -0.616 -1.291 1.00 90.31 91 PHE A O 1
ATOM 741 N N . LEU A 1 92 ? 9.984 -0.517 -2.443 1.00 89.56 92 LEU A N 1
ATOM 742 C CA . LEU A 1 92 ? 9.790 0.926 -2.279 1.00 89.56 92 LEU A CA 1
ATOM 743 C C . LEU A 1 92 ? 9.605 1.318 -0.802 1.00 89.56 92 LEU A C 1
ATOM 745 O O . LEU A 1 92 ? 10.088 2.361 -0.377 1.00 89.56 92 LEU A O 1
ATOM 749 N N . MET A 1 93 ? 8.981 0.449 -0.001 1.00 86.88 93 MET A N 1
ATOM 750 C CA . MET A 1 93 ? 8.836 0.613 1.452 1.00 86.88 93 MET A CA 1
ATOM 751 C C . MET A 1 93 ? 10.130 0.292 2.231 1.00 86.88 93 MET A C 1
ATOM 753 O O . MET A 1 93 ? 10.189 0.437 3.452 1.00 86.88 93 MET A O 1
ATOM 757 N N . ALA A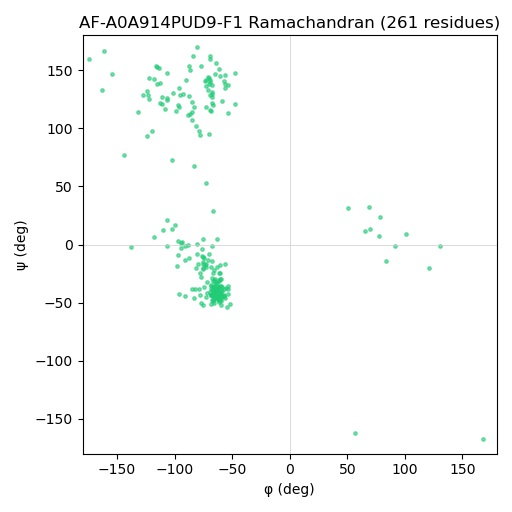 1 94 ? 11.202 -0.168 1.582 1.00 84.00 94 ALA A N 1
ATOM 758 C CA . ALA A 1 94 ? 12.453 -0.393 2.291 1.00 84.00 94 ALA A CA 1
ATOM 759 C C . ALA A 1 94 ? 13.035 0.951 2.751 1.00 84.00 94 ALA A C 1
ATOM 761 O O . ALA 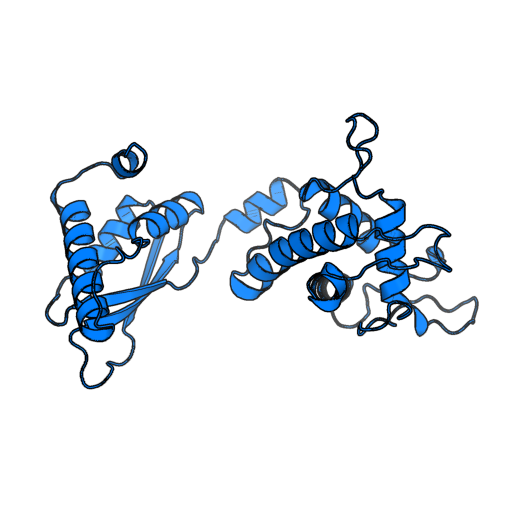A 1 94 ? 13.241 1.862 1.950 1.00 84.00 94 ALA A O 1
ATOM 762 N N . ARG A 1 95 ? 13.399 1.058 4.035 1.00 76.44 95 ARG A N 1
ATOM 763 C CA . ARG A 1 95 ? 14.058 2.260 4.577 1.00 76.44 95 ARG A CA 1
ATOM 764 C C . ARG A 1 95 ? 15.309 2.636 3.773 1.00 76.44 95 ARG A C 1
ATOM 766 O O . ARG A 1 95 ? 15.579 3.808 3.552 1.00 76.44 95 ARG A O 1
ATOM 773 N N . SER A 1 96 ? 16.051 1.647 3.276 1.00 79.94 96 SER A N 1
ATOM 774 C CA . SER A 1 96 ? 17.211 1.893 2.415 1.00 79.94 96 SER A CA 1
ATOM 775 C C . SER A 1 96 ? 16.862 2.605 1.108 1.00 79.94 96 SER A C 1
ATOM 777 O O . SER A 1 96 ? 17.695 3.349 0.608 1.00 79.94 96 SER A O 1
ATOM 779 N N . PHE A 1 97 ? 15.667 2.382 0.556 1.00 84.00 97 PHE A N 1
ATOM 780 C CA . PHE A 1 97 ? 15.195 3.063 -0.647 1.00 84.00 97 PHE A CA 1
ATOM 781 C C . PHE A 1 97 ? 14.731 4.489 -0.325 1.00 84.00 97 PHE A C 1
ATOM 783 O O . PHE A 1 97 ? 15.212 5.436 -0.939 1.00 84.00 97 PHE A O 1
ATOM 790 N N . GLY A 1 98 ? 13.867 4.655 0.685 1.00 73.50 98 GLY A N 1
ATOM 791 C CA . GLY A 1 98 ? 13.288 5.959 1.037 1.00 73.50 98 GLY A CA 1
ATOM 792 C C . GLY A 1 98 ? 14.312 7.031 1.426 1.00 73.50 98 GLY A C 1
ATOM 793 O O . GLY A 1 98 ? 14.088 8.205 1.160 1.00 73.50 98 GLY A O 1
ATOM 794 N N . PHE A 1 99 ? 15.456 6.632 1.992 1.00 77.25 99 PHE A N 1
ATOM 795 C CA . PHE A 1 99 ? 16.551 7.532 2.382 1.00 77.25 99 PHE A CA 1
ATOM 796 C C . PHE A 1 99 ? 17.774 7.440 1.450 1.00 77.25 99 PHE A C 1
ATOM 798 O O . PHE A 1 99 ? 18.888 7.766 1.853 1.00 77.25 99 PHE A O 1
ATOM 805 N N . SER A 1 100 ? 17.596 6.955 0.217 1.00 78.81 100 SER A N 1
ATOM 806 C CA . SER A 1 100 ? 18.665 6.950 -0.789 1.00 78.81 100 SER A CA 1
ATOM 807 C C . SER A 1 100 ? 18.939 8.360 -1.313 1.00 78.81 100 SER A C 1
ATOM 809 O O . SER A 1 100 ? 18.007 9.085 -1.647 1.00 78.81 100 SER A O 1
ATOM 811 N N . GLU A 1 101 ? 20.218 8.724 -1.445 1.00 78.00 101 GLU A N 1
ATOM 812 C CA . GLU A 1 101 ? 20.632 10.054 -1.913 1.00 78.00 101 GLU A CA 1
ATOM 813 C C . GLU A 1 101 ? 20.256 10.312 -3.373 1.00 78.00 101 GLU A C 1
ATOM 815 O O . GLU A 1 101 ? 19.694 11.353 -3.683 1.00 78.00 101 GLU A O 1
ATOM 820 N N . LYS A 1 102 ? 20.557 9.382 -4.282 1.00 83.88 102 LYS A N 1
ATOM 821 C CA . LYS A 1 102 ? 20.212 9.483 -5.705 1.00 83.88 102 LYS A CA 1
ATOM 822 C C . LYS A 1 102 ? 20.321 8.111 -6.351 1.00 83.88 102 LYS A C 1
ATOM 824 O O . LYS A 1 102 ? 21.320 7.420 -6.153 1.00 83.88 102 LYS A O 1
ATOM 829 N N . ILE A 1 103 ? 19.317 7.707 -7.126 1.00 85.00 103 ILE A N 1
ATOM 830 C CA . ILE A 1 103 ? 19.322 6.400 -7.799 1.00 85.00 103 ILE A CA 1
ATOM 831 C C . ILE A 1 103 ? 19.422 6.613 -9.307 1.00 85.00 103 ILE A C 1
ATOM 833 O O . ILE A 1 103 ? 18.586 7.284 -9.911 1.00 85.00 103 ILE A O 1
ATOM 837 N N . SER A 1 104 ? 20.461 6.043 -9.917 1.00 85.38 104 SER A N 1
ATOM 838 C CA . SER A 1 104 ? 20.609 6.000 -11.374 1.00 85.38 104 SER A CA 1
ATOM 839 C C . SER A 1 104 ? 19.589 5.035 -11.976 1.00 85.38 104 SER A C 1
ATOM 841 O O . SER A 1 104 ? 19.450 3.913 -11.491 1.00 85.38 104 SER A O 1
ATOM 843 N N . LEU A 1 105 ? 18.893 5.464 -13.032 1.00 85.62 105 LEU A N 1
ATOM 844 C CA . LEU A 1 105 ? 17.956 4.621 -13.786 1.00 85.62 105 LEU A CA 1
ATOM 845 C C . LEU A 1 105 ? 18.558 4.117 -15.107 1.00 85.62 105 LEU A C 1
ATOM 847 O O . LEU A 1 105 ? 17.834 3.598 -15.959 1.00 85.62 105 LEU A O 1
ATOM 851 N N . ASN A 1 106 ? 19.874 4.259 -15.282 1.00 80.88 106 ASN A N 1
ATOM 852 C CA . ASN A 1 106 ? 20.595 3.658 -16.400 1.00 80.88 106 ASN A CA 1
ATOM 853 C C . ASN A 1 106 ? 20.635 2.129 -16.257 1.00 80.88 106 ASN A C 1
ATOM 855 O O . ASN A 1 106 ? 20.870 1.656 -15.147 1.00 80.88 106 ASN A O 1
ATOM 859 N N . PRO A 1 107 ? 20.469 1.365 -17.353 1.00 76.31 107 PRO A N 1
ATOM 860 C CA . PRO A 1 107 ? 20.451 1.819 -18.753 1.00 76.31 107 PRO A CA 1
ATOM 861 C C . PRO A 1 107 ? 19.062 2.195 -19.302 1.00 76.31 107 PRO A C 1
ATOM 863 O O . PRO A 1 107 ? 18.948 2.589 -20.458 1.00 76.31 107 PRO A O 1
ATOM 866 N N . VAL A 1 108 ? 17.989 2.068 -18.517 1.00 79.75 108 VAL A N 1
ATOM 867 C CA . VAL A 1 108 ? 16.613 2.265 -19.012 1.00 79.75 108 VAL A CA 1
ATOM 868 C C . VAL A 1 108 ? 16.344 3.729 -19.375 1.00 79.75 108 VAL A C 1
ATOM 870 O O . VAL A 1 108 ? 15.600 4.020 -20.313 1.00 79.75 108 VAL A O 1
ATOM 873 N N . THR A 1 109 ? 16.936 4.667 -18.634 1.00 79.62 109 THR A N 1
ATOM 874 C CA . THR A 1 109 ? 16.879 6.104 -18.930 1.00 79.62 109 THR A CA 1
ATOM 875 C C . THR A 1 109 ? 18.097 6.812 -18.345 1.00 79.62 109 THR A C 1
ATOM 877 O O . THR A 1 109 ? 18.476 6.524 -17.215 1.00 79.62 109 THR A O 1
ATOM 880 N N . GLU A 1 110 ? 18.576 7.855 -19.024 1.00 81.00 110 GLU A N 1
ATOM 881 C CA . GLU A 1 110 ? 19.654 8.743 -18.548 1.00 81.00 110 GLU A CA 1
ATOM 882 C C . GLU A 1 110 ? 19.275 9.615 -17.333 1.00 81.00 110 GLU A C 1
ATOM 884 O O . GLU A 1 110 ? 20.073 10.407 -16.834 1.00 81.00 110 GLU A O 1
ATOM 889 N N . ARG A 1 111 ? 18.031 9.515 -16.855 1.00 82.50 111 ARG A N 1
ATOM 890 C CA . ARG A 1 111 ? 17.538 10.241 -15.684 1.00 82.50 111 ARG A CA 1
ATOM 891 C C . ARG A 1 111 ? 17.880 9.533 -14.385 1.00 82.50 111 ARG A C 1
ATOM 893 O O . ARG A 1 111 ? 18.111 8.329 -14.317 1.00 82.50 111 ARG A O 1
ATOM 900 N N . PHE A 1 112 ? 17.785 10.315 -13.326 1.00 86.12 112 PHE A N 1
ATOM 901 C CA . PHE A 1 112 ? 17.930 9.855 -11.963 1.00 86.12 112 PHE A CA 1
ATOM 902 C C . PHE A 1 112 ? 16.605 9.976 -11.226 1.00 86.12 112 PHE A C 1
ATOM 904 O O . PHE A 1 11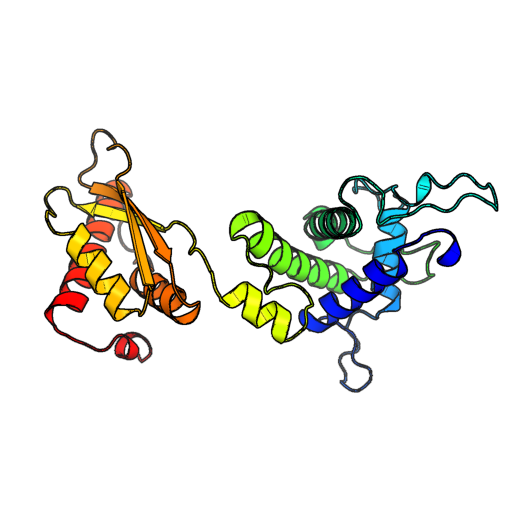2 ? 15.785 10.846 -11.534 1.00 86.12 112 PHE A O 1
ATOM 911 N N . LEU A 1 113 ? 16.424 9.106 -10.241 1.00 87.19 113 LEU A N 1
ATOM 912 C CA . LEU A 1 113 ? 15.427 9.287 -9.206 1.00 87.19 113 LEU A CA 1
ATOM 913 C C . LEU A 1 113 ? 16.043 10.167 -8.116 1.00 87.19 113 LEU A C 1
ATOM 915 O O . LEU A 1 113 ? 17.032 9.787 -7.480 1.00 87.19 113 LEU A O 1
ATOM 919 N N . GLU A 1 114 ? 15.486 11.362 -7.964 1.00 87.31 114 GLU A N 1
ATOM 920 C CA . GLU A 1 114 ? 15.946 12.340 -6.981 1.00 87.31 114 GLU A CA 1
ATOM 921 C C . GLU A 1 114 ? 15.464 11.958 -5.568 1.00 87.31 114 GLU A C 1
ATOM 923 O O . GLU A 1 114 ? 14.411 11.327 -5.427 1.00 87.31 114 GLU A O 1
ATOM 928 N N . PRO A 1 115 ? 16.173 12.359 -4.498 1.00 84.19 115 PRO A N 1
ATOM 929 C CA . PRO A 1 115 ? 15.889 11.871 -3.145 1.00 84.19 115 PRO A CA 1
ATOM 930 C C . PRO A 1 115 ? 14.470 12.205 -2.662 1.00 84.19 115 PRO A C 1
ATOM 932 O O . PRO A 1 115 ? 13.818 11.375 -2.034 1.00 84.19 115 PRO A O 1
ATOM 935 N N . TYR A 1 116 ? 13.923 13.370 -3.023 1.00 81.06 116 TYR A N 1
ATOM 936 C CA . TYR A 1 116 ? 12.534 13.716 -2.692 1.00 81.06 116 TYR A CA 1
ATOM 937 C C . TYR A 1 116 ? 11.509 12.796 -3.383 1.00 81.06 116 TYR A C 1
ATOM 939 O O . TYR A 1 116 ? 10.443 12.533 -2.828 1.00 81.06 116 TYR A O 1
ATOM 947 N N . GLN A 1 117 ? 11.829 12.265 -4.569 1.00 86.06 117 GLN A N 1
ATOM 948 C CA . GLN A 1 117 ? 10.989 11.297 -5.282 1.00 86.06 117 GLN A CA 1
ATOM 949 C C . GLN A 1 117 ? 11.075 9.918 -4.624 1.00 86.06 117 GLN A C 1
ATOM 951 O O . GLN A 1 117 ? 10.059 9.233 -4.524 1.00 86.06 117 GLN A O 1
ATOM 956 N N . CYS A 1 118 ? 12.257 9.531 -4.128 1.00 85.38 118 CYS A N 1
ATOM 957 C CA . CYS A 1 118 ? 12.432 8.323 -3.317 1.00 85.38 118 CYS A CA 1
ATOM 958 C C . CYS A 1 118 ? 11.570 8.382 -2.049 1.00 85.38 118 CYS A C 1
ATOM 960 O O . CYS A 1 118 ? 10.842 7.434 -1.761 1.00 85.38 118 CYS A O 1
ATOM 962 N N . VAL A 1 119 ? 11.598 9.513 -1.335 1.00 80.56 119 VAL A N 1
ATOM 963 C CA . VAL A 1 119 ? 10.775 9.748 -0.137 1.00 80.56 119 VAL A CA 1
ATOM 964 C C . VAL A 1 119 ? 9.280 9.695 -0.472 1.00 80.56 119 VAL A C 1
ATOM 966 O O . VAL A 1 119 ? 8.518 9.022 0.220 1.00 80.56 119 VAL A O 1
ATOM 969 N N . ALA A 1 120 ? 8.849 10.348 -1.555 1.00 83.75 120 ALA A N 1
ATOM 970 C CA . ALA A 1 120 ? 7.450 10.329 -1.985 1.00 83.75 120 ALA A CA 1
ATOM 971 C C . ALA A 1 120 ? 6.961 8.909 -2.329 1.00 83.75 120 ALA A C 1
ATOM 973 O O . ALA A 1 120 ? 5.873 8.505 -1.916 1.00 83.75 120 ALA A O 1
ATOM 974 N N . LEU A 1 121 ? 7.777 8.128 -3.045 1.00 88.69 121 LEU A N 1
ATOM 975 C CA . LEU A 1 121 ? 7.477 6.729 -3.363 1.00 88.69 121 LEU A CA 1
ATOM 976 C C . LEU A 1 121 ? 7.475 5.837 -2.122 1.00 88.69 121 LEU A C 1
ATOM 978 O O . LEU A 1 121 ? 6.643 4.936 -2.041 1.00 88.69 121 LEU A O 1
ATOM 982 N N . TYR A 1 122 ? 8.373 6.086 -1.167 1.00 86.38 122 TYR A N 1
ATOM 983 C CA . TYR A 1 122 ? 8.417 5.371 0.105 1.00 86.38 122 TYR A CA 1
ATOM 984 C C . TYR A 1 122 ? 7.107 5.543 0.877 1.00 86.38 122 TYR A C 1
ATOM 986 O O . TYR A 1 122 ? 6.480 4.544 1.223 1.00 86.38 122 TYR A O 1
ATOM 994 N N . PHE A 1 123 ? 6.648 6.783 1.079 1.00 80.06 123 PHE A N 1
ATOM 995 C CA . PHE A 1 123 ? 5.402 7.035 1.808 1.00 80.06 123 PHE A CA 1
ATOM 996 C C . PHE A 1 123 ? 4.181 6.488 1.065 1.00 80.06 123 PHE A C 1
ATOM 998 O O . PHE A 1 123 ? 3.338 5.837 1.674 1.00 80.06 123 PHE A O 1
ATOM 1005 N N . ALA A 1 124 ? 4.114 6.640 -0.262 1.00 84.75 124 ALA A N 1
ATOM 1006 C CA . ALA A 1 124 ? 3.033 6.039 -1.044 1.00 84.75 124 ALA A CA 1
ATOM 1007 C C . ALA A 1 124 ? 3.018 4.503 -0.934 1.00 84.75 124 ALA A C 1
ATOM 1009 O O . ALA A 1 124 ? 1.952 3.884 -0.835 1.00 84.75 124 ALA A O 1
ATOM 1010 N N . ALA A 1 125 ? 4.193 3.866 -0.937 1.00 87.75 125 ALA A N 1
ATOM 1011 C CA . ALA A 1 125 ? 4.321 2.423 -0.764 1.00 87.75 125 ALA A CA 1
ATOM 1012 C C . ALA A 1 125 ? 3.944 1.979 0.654 1.00 87.75 125 ALA A C 1
ATOM 1014 O O . ALA A 1 125 ? 3.276 0.959 0.803 1.00 87.75 125 ALA A O 1
ATOM 1015 N N . GLU A 1 126 ? 4.305 2.752 1.676 1.00 80.94 126 GLU A N 1
ATOM 1016 C CA . GLU A 1 126 ? 3.915 2.536 3.071 1.00 80.94 126 GLU A CA 1
ATOM 1017 C C . GLU A 1 126 ? 2.386 2.599 3.245 1.00 80.94 126 GLU A C 1
ATOM 1019 O O . GLU A 1 126 ? 1.770 1.653 3.756 1.00 80.94 126 GLU A O 1
ATOM 1024 N N . ASP A 1 127 ? 1.769 3.649 2.697 1.00 76.00 127 ASP A N 1
ATOM 1025 C CA . ASP A 1 127 ? 0.317 3.864 2.650 1.00 76.00 127 ASP A CA 1
ATOM 1026 C C . ASP A 1 127 ? -0.422 2.797 1.835 1.00 76.00 127 ASP A C 1
ATOM 1028 O O . ASP A 1 127 ? -1.629 2.610 1.981 1.00 76.00 127 ASP A O 1
ATOM 1032 N N . THR A 1 128 ? 0.282 2.067 0.975 1.00 82.88 128 THR A N 1
ATOM 1033 C CA . THR A 1 128 ? -0.277 0.941 0.220 1.00 82.88 128 THR A CA 1
ATOM 1034 C C . THR A 1 128 ? -0.096 -0.375 0.970 1.00 82.88 128 THR A C 1
ATOM 1036 O O . THR A 1 128 ? -1.022 -1.185 1.068 1.00 82.88 128 THR A O 1
ATOM 1039 N N . PHE A 1 129 ? 1.090 -0.597 1.532 1.00 82.19 129 PHE A N 1
ATOM 1040 C CA . PHE A 1 129 ? 1.480 -1.857 2.142 1.00 82.19 129 PHE A CA 1
ATOM 1041 C C . PHE A 1 129 ? 0.697 -2.143 3.419 1.00 82.19 129 PHE A C 1
ATOM 1043 O O . PHE A 1 129 ? 0.127 -3.227 3.546 1.00 82.19 129 PHE A O 1
ATOM 1050 N N . TYR A 1 130 ? 0.632 -1.201 4.364 1.00 72.75 130 TYR A N 1
ATOM 1051 C CA . TYR A 1 130 ? -0.012 -1.465 5.652 1.00 72.75 130 TYR A CA 1
ATOM 1052 C C . TYR A 1 130 ? -1.521 -1.726 5.535 1.00 72.75 130 TYR A C 1
ATOM 1054 O O . TYR A 1 130 ? -1.991 -2.707 6.126 1.00 72.75 130 TYR A O 1
ATOM 1062 N N . PRO A 1 131 ? -2.309 -0.943 4.769 1.00 67.75 131 PRO A N 1
ATOM 1063 C CA . PRO A 1 131 ? -3.729 -1.234 4.590 1.00 67.75 131 PRO A CA 1
ATOM 1064 C C . PRO A 1 131 ? -3.991 -2.613 3.982 1.00 67.75 131 PRO A C 1
ATOM 1066 O O . PRO A 1 131 ? -4.873 -3.321 4.468 1.00 67.75 131 PRO A O 1
ATOM 1069 N N . ILE A 1 132 ? -3.190 -3.041 3.005 1.00 74.38 132 ILE A N 1
ATOM 1070 C CA . ILE A 1 132 ? -3.356 -4.349 2.358 1.00 74.38 132 ILE A CA 1
ATOM 1071 C C . ILE A 1 132 ? -2.867 -5.483 3.267 1.00 74.38 132 ILE A C 1
ATOM 1073 O O . ILE A 1 132 ? -3.607 -6.432 3.525 1.00 74.38 132 ILE A O 1
ATOM 1077 N N . ALA A 1 133 ? -1.638 -5.391 3.779 1.00 68.50 133 ALA A N 1
ATOM 1078 C CA . ALA A 1 133 ? -0.987 -6.468 4.524 1.00 68.50 133 ALA A CA 1
ATOM 1079 C C . ALA A 1 133 ? -1.626 -6.713 5.895 1.00 68.50 133 ALA A C 1
ATOM 1081 O O . ALA A 1 133 ? -1.784 -7.860 6.311 1.00 68.50 133 ALA A O 1
ATOM 1082 N N . VAL A 1 134 ? -1.977 -5.634 6.602 1.00 54.44 134 VAL A N 1
ATOM 1083 C CA . VAL A 1 134 ? -2.455 -5.700 7.990 1.00 54.44 134 VAL A CA 1
ATOM 1084 C C . VAL A 1 134 ? -3.976 -5.691 8.044 1.00 54.44 134 VAL A C 1
ATOM 1086 O O . VAL A 1 134 ? -4.575 -6.462 8.790 1.00 54.44 134 VAL A O 1
ATOM 1089 N N . ASN A 1 135 ? -4.609 -4.838 7.236 1.00 52.38 135 ASN A N 1
ATOM 1090 C CA . ASN A 1 135 ? -6.043 -4.572 7.341 1.00 52.38 135 ASN A CA 1
ATOM 1091 C C . ASN A 1 135 ? -6.870 -5.213 6.217 1.00 52.38 135 ASN A C 1
ATOM 1093 O O . ASN A 1 135 ? -8.091 -5.068 6.229 1.00 52.38 135 ASN A O 1
ATOM 1097 N N . ARG A 1 136 ? -6.229 -5.905 5.257 1.00 57.44 136 ARG A N 1
ATOM 1098 C CA . ARG A 1 136 ? -6.864 -6.493 4.060 1.00 57.44 136 ARG A CA 1
ATOM 1099 C C . ARG A 1 136 ? -7.738 -5.494 3.290 1.00 57.44 136 ARG A C 1
ATOM 1101 O O . ARG A 1 136 ? -8.745 -5.868 2.692 1.00 57.44 136 ARG A O 1
ATOM 1108 N N . ARG A 1 137 ? -7.366 -4.213 3.328 1.00 59.09 137 ARG A N 1
ATOM 1109 C CA . ARG A 1 137 ? -8.040 -3.138 2.603 1.00 59.09 137 ARG A CA 1
ATOM 1110 C C . ARG A 1 137 ? -7.322 -2.896 1.287 1.00 59.09 137 ARG A C 1
ATOM 1112 O O . ARG A 1 137 ? -6.114 -2.697 1.276 1.00 59.09 137 ARG A O 1
ATOM 1119 N N . PHE A 1 138 ? -8.079 -2.897 0.199 1.00 72.12 138 PHE A N 1
ATOM 1120 C CA . PHE A 1 138 ? -7.574 -2.687 -1.161 1.00 72.12 138 PHE A CA 1
ATOM 1121 C C . PHE A 1 138 ? -8.022 -1.334 -1.736 1.00 72.12 138 PHE A C 1
ATOM 1123 O O . PHE A 1 138 ? -7.899 -1.079 -2.928 1.00 72.12 138 PHE A O 1
ATOM 1130 N N . ASP A 1 139 ? -8.547 -0.452 -0.888 1.00 67.12 139 ASP A N 1
ATOM 1131 C CA . ASP A 1 139 ? -9.000 0.895 -1.232 1.00 67.12 139 ASP A CA 1
ATOM 1132 C C . ASP A 1 139 ? -7.853 1.839 -1.607 1.00 67.12 139 ASP A C 1
ATOM 1134 O O . ASP A 1 139 ? -8.091 2.832 -2.287 1.00 67.12 139 ASP A O 1
ATOM 1138 N N . CYS A 1 140 ? -6.614 1.537 -1.226 1.00 71.75 140 CYS A N 1
ATOM 1139 C CA . CYS A 1 140 ? -5.423 2.237 -1.711 1.00 71.75 140 CYS A CA 1
ATOM 1140 C C . CYS A 1 140 ? -5.046 1.864 -3.159 1.00 71.75 140 CYS A C 1
ATOM 1142 O O . CYS A 1 140 ? -4.240 2.559 -3.773 1.00 71.75 140 CYS A O 1
ATOM 1144 N N . LEU A 1 141 ? -5.639 0.817 -3.747 1.00 82.12 141 LEU A N 1
ATOM 1145 C CA . LEU A 1 141 ? -5.317 0.392 -5.108 1.00 82.12 141 LEU A CA 1
ATOM 1146 C C . LEU A 1 141 ? -6.136 1.141 -6.179 1.00 82.12 141 LEU A C 1
ATOM 1148 O O . LEU A 1 141 ? -7.282 1.551 -5.952 1.00 82.12 141 LEU A O 1
ATOM 1152 N N . PRO A 1 142 ? -5.577 1.329 -7.386 1.00 81.19 142 PRO A N 1
ATOM 1153 C CA . PRO A 1 142 ? -6.349 1.684 -8.572 1.00 81.19 142 PRO A CA 1
ATOM 1154 C C . PRO A 1 142 ? -7.466 0.670 -8.847 1.00 81.19 142 PRO A C 1
ATOM 1156 O O . PRO A 1 142 ? -7.241 -0.535 -8.813 1.00 81.19 142 PRO A O 1
ATOM 1159 N N . GLY A 1 143 ? -8.666 1.161 -9.150 1.00 72.31 143 GLY A N 1
ATOM 1160 C CA . GLY A 1 143 ? -9.829 0.332 -9.472 1.00 72.31 143 GLY A CA 1
ATOM 1161 C C . GLY A 1 143 ? -11.015 1.186 -9.908 1.00 72.31 143 GLY A C 1
ATOM 1162 O O . GLY A 1 143 ? -11.055 2.394 -9.619 1.00 72.31 143 GLY A O 1
ATOM 1163 N N . THR A 1 144 ? -11.974 0.583 -10.608 1.00 65.00 144 THR A N 1
ATOM 1164 C CA . THR A 1 144 ? -13.180 1.287 -11.065 1.00 65.00 144 THR A CA 1
ATOM 1165 C C . THR A 1 144 ? -14.074 1.646 -9.872 1.00 65.00 144 THR A C 1
ATOM 1167 O O . THR A 1 144 ? -13.928 1.114 -8.768 1.00 65.00 144 THR A O 1
ATOM 1170 N N . SER A 1 145 ? -15.000 2.589 -10.049 1.00 57.62 145 SER A N 1
ATOM 1171 C CA . SER A 1 145 ? -15.969 2.938 -8.998 1.00 57.62 145 SER A CA 1
ATOM 1172 C C . SER A 1 145 ? -16.866 1.754 -8.605 1.00 57.62 145 SER A C 1
ATOM 1174 O O . SER A 1 145 ? -17.364 1.720 -7.482 1.00 57.62 145 SER A O 1
ATOM 1176 N N . GLU A 1 146 ? -17.049 0.775 -9.494 1.00 56.47 146 GLU A N 1
ATOM 1177 C CA . GLU A 1 146 ? -17.804 -0.456 -9.236 1.00 56.47 146 GLU A CA 1
ATOM 1178 C C . GLU A 1 146 ? -16.998 -1.462 -8.408 1.00 56.47 146 GLU A C 1
ATOM 1180 O O . GLU A 1 146 ? -17.513 -1.961 -7.407 1.00 56.47 146 GLU A O 1
ATOM 1185 N N . ASP A 1 147 ? -15.709 -1.655 -8.710 1.00 56.84 147 ASP A N 1
ATOM 1186 C CA . ASP A 1 147 ? -14.811 -2.500 -7.903 1.00 56.84 147 ASP A CA 1
ATOM 1187 C C . ASP A 1 147 ? -14.759 -2.025 -6.442 1.00 56.84 147 ASP A C 1
ATOM 1189 O O . ASP A 1 147 ? -14.786 -2.819 -5.498 1.00 56.84 147 ASP A O 1
ATOM 1193 N N . ARG A 1 148 ? -14.773 -0.701 -6.241 1.00 54.22 148 ARG A N 1
ATOM 1194 C CA . ARG A 1 148 ? -14.787 -0.071 -4.910 1.00 54.22 148 ARG A CA 1
ATOM 1195 C C . ARG A 1 148 ? -16.082 -0.338 -4.144 1.00 54.22 148 ARG A C 1
ATOM 1197 O O . ARG A 1 148 ? -16.026 -0.535 -2.931 1.00 54.22 148 ARG A O 1
ATOM 1204 N N . LYS A 1 149 ? -17.231 -0.379 -4.828 1.00 50.62 149 LYS A N 1
ATOM 1205 C CA . LYS A 1 149 ? -18.528 -0.721 -4.216 1.00 50.62 149 LYS A CA 1
ATOM 1206 C C . LYS A 1 149 ? -18.578 -2.190 -3.798 1.00 50.62 149 LYS A C 1
ATOM 1208 O O . LYS A 1 149 ? -19.156 -2.504 -2.762 1.00 50.62 149 LYS A O 1
ATOM 1213 N N . THR A 1 150 ? -17.951 -3.080 -4.563 1.00 47.78 150 THR A N 1
ATOM 1214 C CA . THR A 1 150 ? -17.883 -4.516 -4.252 1.00 47.78 150 THR A CA 1
ATOM 1215 C C . THR A 1 150 ? -16.959 -4.789 -3.061 1.00 47.78 150 THR A C 1
ATOM 1217 O O . THR A 1 150 ? -17.344 -5.520 -2.151 1.00 47.78 150 THR A O 1
ATOM 1220 N N . ILE A 1 151 ? -15.807 -4.111 -2.984 1.00 49.22 151 ILE A N 1
ATOM 1221 C CA . ILE A 1 151 ? -14.892 -4.161 -1.824 1.00 49.22 151 ILE A CA 1
ATOM 1222 C C . ILE A 1 151 ? -15.537 -3.544 -0.563 1.00 49.22 151 ILE A C 1
ATOM 1224 O O . ILE A 1 151 ? -15.274 -3.988 0.553 1.00 49.22 151 ILE A O 1
ATOM 1228 N N . GLN A 1 152 ? -16.433 -2.561 -0.716 1.00 44.59 152 GLN A N 1
ATOM 1229 C CA . GLN A 1 152 ? -17.171 -1.932 0.391 1.00 44.59 152 GLN A CA 1
ATOM 1230 C C . GLN A 1 152 ? -18.320 -2.772 0.971 1.00 44.59 152 GLN A C 1
ATOM 1232 O O . GLN A 1 152 ? -18.796 -2.442 2.059 1.00 44.59 152 GLN A O 1
ATOM 1237 N N . LYS A 1 153 ? -18.787 -3.832 0.294 1.00 41.94 153 LYS A N 1
ATOM 1238 C CA . LYS A 1 153 ? -19.973 -4.585 0.743 1.00 41.94 153 LYS A CA 1
ATOM 1239 C C . LYS A 1 153 ? -19.723 -5.510 1.935 1.00 41.94 153 LYS A C 1
ATOM 1241 O O . LYS A 1 153 ? -20.676 -5.828 2.636 1.00 41.94 153 LYS A O 1
ATOM 1246 N N . VAL A 1 154 ? -18.477 -5.900 2.211 1.00 44.72 154 VAL A N 1
ATOM 1247 C CA . VAL A 1 154 ? -18.131 -6.702 3.398 1.00 44.72 154 VAL A CA 1
ATOM 1248 C C . VAL A 1 154 ? -16.771 -6.256 3.935 1.00 44.72 154 VAL A C 1
ATOM 1250 O O . VAL A 1 154 ? -15.750 -6.907 3.729 1.00 44.72 154 VAL A O 1
ATOM 1253 N N . ALA A 1 155 ? -16.739 -5.117 4.627 1.00 44.41 155 ALA A N 1
ATOM 1254 C CA . ALA A 1 155 ? -15.588 -4.766 5.447 1.00 44.41 155 ALA A CA 1
ATOM 1255 C C . ALA A 1 155 ? -15.702 -5.508 6.787 1.00 44.41 155 ALA A C 1
ATOM 1257 O O . ALA A 1 155 ? -16.453 -5.115 7.681 1.00 44.41 155 ALA A O 1
ATOM 1258 N N . GLU A 1 156 ? -14.952 -6.596 6.939 1.00 45.25 156 GLU A N 1
ATOM 1259 C CA . GLU A 1 156 ? -14.659 -7.122 8.267 1.00 45.25 156 GLU A CA 1
ATOM 1260 C C . GLU A 1 156 ? -13.742 -6.121 8.986 1.00 45.25 156 GLU A C 1
ATOM 1262 O O . GLU A 1 156 ? -12.619 -5.871 8.546 1.00 45.25 156 GLU A O 1
ATOM 1267 N N . GLY A 1 157 ? -14.210 -5.504 10.074 1.00 50.69 157 GLY A N 1
ATOM 1268 C CA . GLY A 1 157 ? -13.390 -4.577 10.851 1.00 50.69 157 GLY A CA 1
ATOM 1269 C C . GLY A 1 157 ? -12.145 -5.254 11.436 1.00 50.69 157 GLY A C 1
ATOM 1270 O O . GLY A 1 157 ? -12.145 -6.452 11.732 1.00 50.69 157 GLY A O 1
ATOM 1271 N N . CYS A 1 158 ? -11.077 -4.473 11.627 1.00 53.44 158 CYS A N 1
ATOM 1272 C CA . CYS A 1 158 ? -9.900 -4.897 12.385 1.00 53.44 158 CYS A CA 1
ATOM 1273 C C . CYS A 1 158 ? -10.321 -5.335 13.799 1.00 53.44 158 CYS A C 1
ATOM 1275 O O . CYS A 1 158 ? -11.250 -4.772 14.375 1.00 53.44 158 CYS A O 1
ATOM 1277 N N . VAL A 1 159 ? -9.640 -6.332 14.368 1.00 62.34 159 VAL A N 1
ATOM 1278 C CA . VAL A 1 159 ? -9.894 -6.761 15.750 1.00 62.34 159 VAL A CA 1
ATOM 1279 C C . VAL A 1 159 ? -9.347 -5.699 16.707 1.00 62.34 159 VAL A C 1
ATOM 1281 O O . VAL A 1 159 ? -8.143 -5.458 16.735 1.00 62.34 159 VAL A O 1
ATOM 1284 N N . PHE A 1 160 ? -10.219 -5.090 17.503 1.00 70.12 160 PHE A N 1
ATOM 1285 C CA . PHE A 1 160 ? -9.860 -4.175 18.586 1.00 70.12 160 PHE A CA 1
ATOM 1286 C C . PHE A 1 160 ? -9.686 -4.966 19.881 1.00 70.12 160 PHE A C 1
ATOM 1288 O O . PHE A 1 160 ? -10.439 -5.903 20.130 1.00 70.12 160 PHE A O 1
ATOM 1295 N N . ILE A 1 161 ? -8.709 -4.610 20.712 1.00 71.06 161 ILE A N 1
ATOM 1296 C CA . ILE A 1 161 ? -8.555 -5.189 22.052 1.00 71.06 161 ILE A CA 1
ATOM 1297 C C . ILE A 1 161 ? -8.883 -4.093 23.055 1.00 71.06 161 ILE A C 1
ATOM 1299 O O . ILE A 1 161 ? -8.225 -3.058 23.052 1.00 71.06 161 ILE A O 1
ATOM 1303 N N . VAL A 1 162 ? -9.887 -4.334 23.894 1.00 74.25 162 VAL A N 1
ATOM 1304 C CA . VAL A 1 162 ? -10.301 -3.422 24.965 1.00 74.25 162 VAL A CA 1
ATOM 1305 C C . VAL A 1 162 ? -10.064 -4.101 26.310 1.00 74.25 162 VAL A C 1
ATOM 1307 O O . VAL A 1 162 ? -10.308 -5.304 26.456 1.00 74.25 162 VAL A O 1
ATOM 1310 N N . GLU A 1 163 ? -9.550 -3.344 27.273 1.00 75.81 163 GLU A N 1
ATOM 1311 C CA . GLU A 1 163 ? -9.399 -3.769 28.666 1.00 75.81 163 GLU A CA 1
ATOM 1312 C C . GLU A 1 163 ? -10.643 -3.346 29.453 1.00 75.81 163 GLU A C 1
ATOM 1314 O O . GLU A 1 163 ? -11.098 -2.214 29.334 1.00 75.81 163 GLU A O 1
ATOM 1319 N N . ILE A 1 164 ? -11.235 -4.285 30.195 1.00 77.81 164 ILE A N 1
ATOM 1320 C CA . ILE A 1 164 ? -12.490 -4.098 30.933 1.00 77.81 164 ILE A CA 1
ATOM 1321 C C . ILE A 1 164 ? -12.251 -4.438 32.404 1.00 77.81 164 ILE A C 1
ATOM 1323 O O . ILE A 1 164 ? -11.718 -5.521 32.672 1.00 77.81 164 ILE A O 1
ATOM 1327 N N . PRO A 1 165 ? -12.675 -3.592 33.356 1.00 77.31 165 PRO A N 1
ATOM 1328 C CA . PRO A 1 165 ? -12.578 -3.894 34.781 1.00 77.31 165 PRO A CA 1
ATOM 1329 C C . PRO A 1 165 ? -13.274 -5.211 35.159 1.00 77.31 165 PRO A C 1
ATOM 1331 O O . PRO A 1 165 ? -14.371 -5.535 34.691 1.00 77.31 165 PRO A O 1
ATOM 1334 N N . LYS A 1 166 ? -12.642 -6.006 36.027 1.00 70.38 166 LYS A N 1
ATOM 1335 C CA . LYS A 1 166 ? -13.241 -7.222 36.594 1.00 70.38 166 LYS A CA 1
ATOM 1336 C C . LYS A 1 166 ? -14.394 -6.820 37.515 1.00 70.38 166 LYS A C 1
ATOM 1338 O O . LYS A 1 166 ? -14.189 -6.086 38.470 1.00 70.38 166 LYS A O 1
ATOM 1343 N N . GLY A 1 167 ? -15.597 -7.316 37.228 1.00 67.31 167 GLY A N 1
ATOM 1344 C CA . GLY A 1 167 ? -16.833 -6.937 37.929 1.00 67.31 167 GLY A CA 1
ATOM 1345 C C . GLY A 1 167 ? -17.893 -6.339 37.002 1.00 67.31 167 GLY A C 1
ATOM 1346 O O . GLY A 1 167 ? -19.080 -6.422 37.300 1.00 67.31 167 GLY A O 1
ATOM 1347 N N . SER A 1 168 ? -17.492 -5.850 35.827 1.00 69.12 168 SER A N 1
ATOM 1348 C CA . SER A 1 168 ? -18.404 -5.377 34.785 1.00 69.12 168 SER A CA 1
ATOM 1349 C C . SER A 1 168 ? -19.157 -6.547 34.141 1.00 69.12 168 SER A C 1
ATOM 1351 O O . SER A 1 168 ? -18.639 -7.197 33.233 1.00 69.12 168 SER A O 1
ATOM 1353 N N . GLN A 1 169 ? -20.368 -6.854 34.618 1.00 64.75 169 GLN A N 1
ATOM 1354 C CA . GLN A 1 169 ? -21.151 -8.005 34.136 1.00 64.75 169 GLN A CA 1
ATOM 1355 C C . GLN A 1 169 ? -21.833 -7.756 32.775 1.00 64.75 169 GLN A C 1
ATOM 1357 O O . GLN A 1 169 ? -21.938 -8.684 31.974 1.00 64.75 169 GLN A O 1
ATOM 1362 N N . ASN A 1 170 ? -22.164 -6.502 32.445 1.00 75.06 170 ASN A N 1
ATOM 1363 C CA . ASN A 1 170 ? -22.981 -6.156 31.267 1.00 75.06 170 ASN A C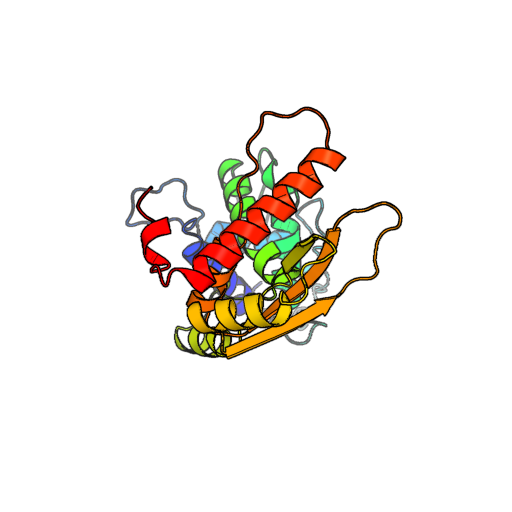A 1
ATOM 1364 C C . ASN A 1 170 ? -22.177 -5.683 30.043 1.00 75.06 170 ASN A C 1
ATOM 1366 O O . ASN A 1 170 ? -22.725 -5.111 29.104 1.00 75.06 170 ASN A O 1
ATOM 1370 N N . TYR A 1 171 ? -20.866 -5.937 30.001 1.00 76.25 171 TYR A N 1
ATOM 1371 C CA . TYR A 1 171 ? -20.015 -5.445 28.909 1.00 76.25 171 TYR A CA 1
ATOM 1372 C C . TYR A 1 171 ? -20.423 -5.960 27.518 1.00 76.25 171 TYR A C 1
ATOM 1374 O O . TYR A 1 171 ? -20.192 -5.280 26.522 1.00 76.25 171 TYR A O 1
ATOM 1382 N N . LYS A 1 172 ? -21.010 -7.162 27.420 1.00 77.44 172 LYS A N 1
ATOM 1383 C CA . LYS A 1 172 ? -21.475 -7.706 26.133 1.00 77.44 172 LYS A CA 1
ATOM 1384 C C . LYS A 1 172 ? -22.617 -6.868 25.565 1.00 77.44 172 LYS A C 1
ATOM 1386 O O . LYS A 1 172 ? -22.524 -6.422 24.426 1.00 77.44 172 LYS A O 1
ATOM 1391 N N . GLU A 1 173 ? -23.630 -6.609 26.386 1.00 79.94 173 GLU A N 1
ATOM 1392 C CA . GLU A 1 173 ? -24.786 -5.785 26.023 1.00 79.94 173 GLU A CA 1
ATOM 1393 C C . GLU A 1 173 ? -24.358 -4.354 25.695 1.00 79.94 173 GLU A C 1
ATOM 1395 O O . GLU A 1 173 ? -24.799 -3.797 24.692 1.00 79.94 173 GLU A O 1
ATOM 1400 N N . LEU A 1 174 ? -23.421 -3.801 26.473 1.00 80.75 174 LEU A N 1
ATOM 1401 C CA . LEU A 1 174 ? -22.827 -2.487 26.230 1.00 80.75 174 LEU A CA 1
ATOM 1402 C C . LEU A 1 174 ? -22.245 -2.383 24.812 1.00 80.75 174 LEU A C 1
ATOM 1404 O O . LEU A 1 174 ? -22.599 -1.482 24.050 1.00 80.75 174 LEU A O 1
ATOM 1408 N N . PHE A 1 175 ? -21.375 -3.319 24.421 1.00 81.00 175 PHE A N 1
ATOM 1409 C CA . PHE A 1 175 ? -20.751 -3.268 23.099 1.00 81.00 175 PHE A CA 1
ATOM 1410 C C . PHE A 1 175 ? -21.714 -3.598 21.958 1.00 81.00 175 PHE A C 1
ATOM 1412 O O . PHE A 1 175 ? -21.574 -3.030 20.875 1.00 81.00 175 PHE A O 1
ATOM 1419 N N . GLU A 1 176 ? -22.693 -4.475 22.174 1.00 79.56 176 GLU A N 1
ATOM 1420 C CA . GLU A 1 176 ? -23.755 -4.726 21.195 1.00 79.56 176 GLU A CA 1
ATOM 1421 C C . GLU A 1 176 ? -24.624 -3.481 20.976 1.00 79.56 176 GLU A C 1
ATOM 1423 O O . GLU A 1 176 ? -24.957 -3.147 19.836 1.00 79.56 176 GLU A O 1
ATOM 1428 N N . HIS A 1 177 ? -24.939 -2.747 22.044 1.00 80.88 177 HIS A N 1
ATOM 1429 C CA . HIS A 1 177 ? -25.690 -1.499 21.972 1.00 80.88 177 HIS A CA 1
ATOM 1430 C C . HIS A 1 177 ? -24.893 -0.399 21.256 1.00 80.88 177 HIS A C 1
ATOM 1432 O O . HIS A 1 177 ? -25.419 0.276 20.369 1.00 80.88 177 HIS A O 1
ATOM 1438 N N . LEU A 1 178 ? -23.601 -0.266 21.567 1.00 79.94 178 LEU A N 1
ATOM 1439 C CA . LEU A 1 178 ? -22.689 0.641 20.863 1.00 79.94 178 LEU A CA 1
ATOM 1440 C C . LEU A 1 178 ? -22.569 0.285 19.378 1.00 79.94 178 LEU A C 1
ATOM 1442 O O . LEU A 1 178 ? -22.640 1.166 18.525 1.00 79.94 178 LEU A O 1
ATOM 1446 N N . ALA A 1 179 ? -22.445 -1.003 19.049 1.00 77.88 179 ALA A N 1
ATOM 1447 C CA . ALA A 1 179 ? -22.391 -1.465 17.667 1.00 77.88 179 ALA A CA 1
ATOM 1448 C C . ALA A 1 179 ? -23.670 -1.088 16.902 1.00 77.88 179 ALA A C 1
ATOM 1450 O O . ALA A 1 179 ? -23.576 -0.571 15.787 1.00 77.88 179 ALA A O 1
ATOM 1451 N N . LYS A 1 180 ? -24.849 -1.259 17.516 1.00 80.38 180 LYS A N 1
ATOM 1452 C CA . LYS A 1 180 ? -26.131 -0.825 16.939 1.00 80.38 180 LYS A CA 1
ATOM 1453 C C . LYS A 1 180 ? -26.195 0.692 16.747 1.00 80.38 180 LYS A C 1
ATOM 1455 O O . LYS A 1 180 ? -26.530 1.130 15.650 1.00 80.38 180 LYS A O 1
ATOM 1460 N N . LYS A 1 181 ? -25.814 1.493 17.752 1.00 79.50 181 LYS A N 1
ATOM 1461 C CA . LYS A 1 181 ? -25.776 2.968 17.642 1.00 79.50 181 LYS A CA 1
ATOM 1462 C C . LYS A 1 181 ? -24.834 3.448 16.534 1.00 79.50 181 LYS A C 1
ATOM 1464 O O . LYS A 1 181 ? -25.133 4.420 15.847 1.00 79.50 181 LYS A O 1
ATOM 1469 N N . CYS A 1 182 ? -23.716 2.759 16.316 1.00 74.06 182 CYS A N 1
ATOM 1470 C CA . CYS A 1 182 ? -22.792 3.078 15.229 1.00 74.06 182 CYS A CA 1
ATOM 1471 C C . CYS A 1 182 ? -23.276 2.614 13.845 1.00 74.06 182 CYS A C 1
ATOM 1473 O O . CYS A 1 182 ? -22.661 2.992 12.851 1.00 74.06 182 CYS A O 1
ATOM 1475 N N . GLY A 1 183 ? -24.345 1.818 13.749 1.00 70.25 183 GLY A N 1
ATOM 1476 C CA . GLY A 1 183 ? -24.825 1.246 12.488 1.00 70.25 183 GLY A CA 1
ATOM 1477 C C . GLY A 1 183 ? -24.020 0.030 12.011 1.00 70.25 183 GLY A C 1
ATOM 1478 O O . GLY A 1 183 ? -23.969 -0.248 10.810 1.00 70.25 183 GLY A O 1
ATOM 1479 N N . CYS A 1 184 ? -23.344 -0.676 12.922 1.00 74.19 184 CYS A N 1
ATOM 1480 C CA . CYS A 1 184 ? -22.701 -1.954 12.622 1.00 74.19 184 CYS A CA 1
ATOM 1481 C C . CYS A 1 184 ? -23.771 -3.045 12.457 1.00 74.19 184 CYS A C 1
ATOM 1483 O O . CYS A 1 184 ? -24.745 -3.088 13.205 1.00 74.19 184 CYS A O 1
ATOM 1485 N N . SER A 1 185 ? -23.574 -3.953 11.503 1.00 66.31 185 SER A N 1
ATOM 1486 C CA . SER A 1 185 ? -24.472 -5.083 11.243 1.00 66.31 185 SER A CA 1
ATOM 1487 C C . SER A 1 185 ? -24.447 -6.104 12.380 1.00 66.31 185 SER A C 1
ATOM 1489 O O . SER A 1 185 ? -25.493 -6.592 12.792 1.00 66.31 185 SER A O 1
ATOM 1491 N N . TYR A 1 186 ? -23.256 -6.428 12.886 1.00 66.19 186 TYR A N 1
ATOM 1492 C CA . TYR A 1 186 ? -23.075 -7.275 14.064 1.00 66.19 186 TYR A CA 1
ATOM 1493 C C . TYR A 1 186 ? -21.675 -7.088 14.656 1.00 66.19 186 TYR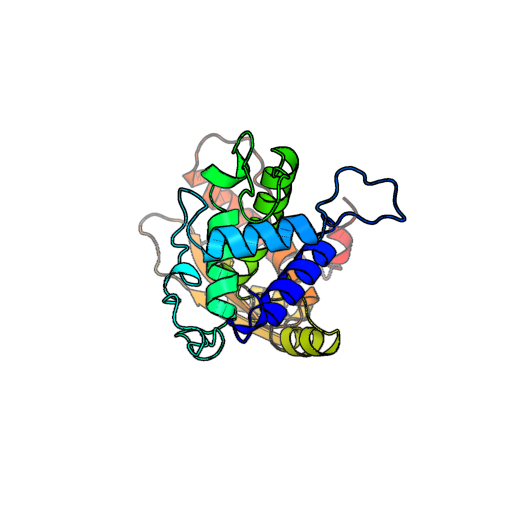 A C 1
ATOM 1495 O O . TYR A 1 186 ? -20.776 -6.515 14.034 1.00 66.19 186 TYR A O 1
ATOM 1503 N N . LEU A 1 187 ? -21.483 -7.579 15.877 1.00 75.19 187 LEU A N 1
ATOM 1504 C CA . LEU A 1 187 ? -20.225 -7.501 16.606 1.00 75.19 187 LEU A CA 1
ATOM 1505 C C . LEU A 1 187 ? -19.820 -8.897 17.076 1.00 75.19 187 LEU A C 1
ATOM 1507 O O . LEU A 1 187 ? -20.599 -9.587 17.724 1.00 75.19 187 LEU A O 1
ATOM 1511 N N . VAL A 1 188 ? -18.584 -9.306 16.789 1.00 74.19 188 VAL A N 1
ATOM 1512 C CA . VAL A 1 188 ? -18.022 -10.543 17.346 1.00 74.19 188 VAL A CA 1
ATOM 1513 C C . VAL A 1 188 ? -17.173 -10.203 18.566 1.00 74.19 188 VAL A C 1
ATOM 1515 O O . VAL A 1 188 ? -16.184 -9.475 18.466 1.00 74.19 188 VAL A O 1
ATOM 1518 N N . LEU A 1 189 ? -17.552 -10.766 19.712 1.00 79.50 189 LEU A N 1
ATOM 1519 C CA . LEU A 1 189 ? -16.888 -10.600 21.005 1.00 79.50 189 LEU A CA 1
ATOM 1520 C C . LEU A 1 189 ? -16.123 -11.880 21.365 1.00 79.50 189 LEU A C 1
ATOM 1522 O O . LEU A 1 189 ? -16.698 -12.967 21.402 1.00 79.50 189 LEU A O 1
ATOM 1526 N N . ARG A 1 190 ? -14.825 -11.772 21.670 1.00 78.06 190 ARG A N 1
ATOM 1527 C CA . ARG A 1 190 ? -14.020 -12.886 22.201 1.00 78.06 190 ARG A CA 1
ATOM 1528 C C . ARG A 1 190 ? -13.224 -12.449 23.422 1.00 78.06 190 ARG A C 1
ATOM 1530 O O . ARG A 1 190 ? -12.292 -11.655 23.310 1.00 78.06 190 ARG A O 1
ATOM 1537 N N . ARG A 1 191 ? -13.545 -13.010 24.588 1.00 76.81 191 ARG A N 1
ATOM 1538 C CA . ARG A 1 191 ? -12.741 -12.823 25.802 1.00 76.81 191 ARG A CA 1
ATOM 1539 C C . ARG A 1 191 ? -11.387 -13.517 25.631 1.00 76.81 191 ARG A C 1
ATOM 1541 O O . ARG A 1 191 ? -11.324 -14.665 25.194 1.00 76.81 191 ARG A O 1
ATOM 1548 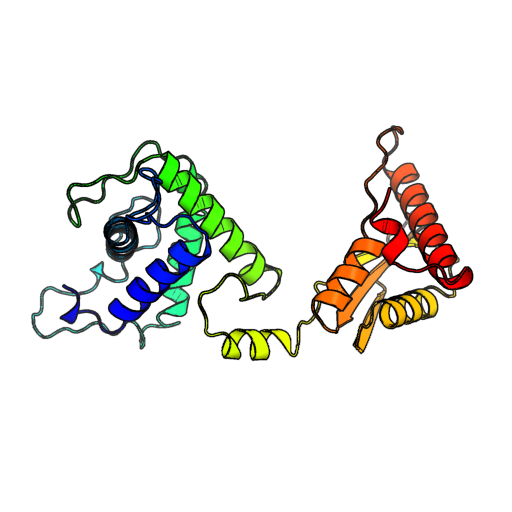N N . LYS A 1 192 ? -10.304 -12.811 25.944 1.00 76.06 192 LYS A N 1
ATOM 1549 C CA . LYS A 1 192 ? -8.949 -13.370 25.990 1.00 76.06 192 LYS A CA 1
ATOM 1550 C C . LYS A 1 192 ? -8.677 -13.961 27.380 1.00 76.06 192 LYS A C 1
ATOM 1552 O O . LYS A 1 192 ? -9.293 -13.512 28.349 1.00 76.06 192 LYS A O 1
ATOM 1557 N N . PRO A 1 193 ? -7.780 -14.959 27.482 1.00 71.12 193 PRO A N 1
ATOM 1558 C CA . PRO A 1 193 ? -7.389 -15.519 28.769 1.00 71.12 193 PRO A CA 1
ATOM 1559 C C . PRO A 1 193 ? -6.837 -14.424 29.684 1.00 71.12 193 PRO A C 1
ATOM 1561 O O . PRO A 1 193 ? -6.149 -13.503 29.235 1.00 71.12 193 PRO A O 1
ATOM 1564 N N . ASP A 1 194 ? -7.204 -14.525 30.956 1.00 68.06 194 ASP A N 1
ATOM 1565 C CA . ASP A 1 194 ? -6.888 -13.541 31.982 1.00 68.06 194 ASP A CA 1
ATOM 1566 C C . ASP A 1 194 ? -5.383 -13.546 32.289 1.00 68.06 194 ASP A C 1
ATOM 1568 O O . ASP A 1 194 ? -4.752 -14.605 32.314 1.00 68.06 194 ASP A O 1
ATOM 1572 N N . ARG A 1 195 ? -4.790 -12.371 32.522 1.00 64.06 195 ARG A N 1
ATOM 1573 C CA . ARG A 1 195 ? -3.408 -12.295 33.013 1.00 64.06 195 ARG A CA 1
ATOM 1574 C C . ARG A 1 195 ? -3.453 -12.354 34.536 1.00 64.06 195 ARG A C 1
ATOM 1576 O O . ARG A 1 195 ? -4.163 -11.563 35.161 1.00 64.06 195 ARG A O 1
ATOM 1583 N N . MET A 1 196 ? -2.686 -13.264 35.142 1.00 55.12 196 MET A N 1
ATOM 1584 C CA . MET A 1 196 ? -2.528 -13.276 36.600 1.00 55.12 196 MET A CA 1
ATOM 1585 C C . MET A 1 196 ? -2.076 -11.884 37.082 1.00 55.12 196 MET A C 1
ATOM 1587 O O . MET A 1 196 ? -1.225 -11.262 36.446 1.00 55.12 196 MET A O 1
ATOM 1591 N N . ASN A 1 197 ? -2.667 -11.400 38.180 1.00 60.12 197 ASN A N 1
ATOM 1592 C CA . ASN A 1 197 ? -2.406 -10.093 38.809 1.00 60.12 197 ASN A CA 1
ATOM 1593 C C . ASN A 1 197 ? -2.851 -8.830 38.041 1.00 60.12 197 ASN A C 1
ATOM 1595 O O . ASN A 1 197 ? -2.225 -7.784 38.183 1.00 60.12 197 ASN A O 1
ATOM 1599 N N . THR A 1 198 ? -3.936 -8.882 37.263 1.00 64.50 198 THR A N 1
ATOM 1600 C CA . THR A 1 198 ? -4.549 -7.668 36.673 1.00 64.50 198 THR A CA 1
ATOM 1601 C C . THR A 1 198 ? -5.981 -7.457 37.165 1.00 64.50 198 THR A C 1
ATOM 1603 O O . THR A 1 198 ? -6.710 -8.435 37.355 1.00 64.50 198 THR A O 1
ATOM 1606 N N . LYS A 1 199 ? -6.392 -6.197 37.390 1.00 70.12 199 LYS A N 1
ATOM 1607 C CA . LYS A 1 199 ? -7.778 -5.835 37.758 1.00 70.12 199 LYS A CA 1
ATOM 1608 C C . LYS A 1 199 ? -8.719 -5.783 36.551 1.00 70.12 199 LYS A C 1
ATOM 1610 O O . LYS A 1 199 ? -9.929 -5.719 36.733 1.00 70.12 199 LYS A O 1
ATOM 1615 N N . CYS A 1 200 ? -8.180 -5.893 35.338 1.00 71.94 200 CYS A N 1
ATOM 1616 C CA . CYS A 1 200 ? -8.925 -5.866 34.083 1.00 71.94 200 CYS A CA 1
ATOM 1617 C C . CYS A 1 200 ? -8.812 -7.198 33.321 1.00 71.94 200 CYS A C 1
ATOM 1619 O O . CYS A 1 200 ? -7.827 -7.919 33.453 1.00 71.94 200 CYS A O 1
ATOM 1621 N N . PHE A 1 201 ? -9.801 -7.527 32.489 1.00 75.00 201 PHE A N 1
ATOM 1622 C CA . PHE A 1 201 ? -9.729 -8.607 31.503 1.00 75.00 201 PHE A CA 1
ATOM 1623 C C . PHE A 1 201 ? -9.808 -8.042 30.082 1.00 75.00 201 PHE A C 1
ATOM 1625 O O . PHE A 1 201 ? -10.386 -6.987 29.841 1.00 75.00 201 PHE A O 1
ATOM 1632 N N . ARG A 1 202 ? -9.223 -8.754 29.114 1.00 76.62 202 ARG A N 1
ATOM 1633 C CA . ARG A 1 202 ? -9.161 -8.306 27.715 1.00 76.62 202 ARG A CA 1
ATOM 1634 C C . ARG A 1 202 ? -10.280 -8.905 26.881 1.00 76.62 202 ARG A C 1
ATOM 1636 O O . ARG A 1 202 ? -10.494 -10.121 26.896 1.00 76.62 202 ARG A O 1
ATOM 1643 N N . VAL A 1 203 ? -10.924 -8.071 26.075 1.00 77.69 203 VAL A N 1
ATOM 1644 C CA . VAL A 1 203 ? -11.936 -8.487 25.104 1.00 77.69 203 VAL A CA 1
ATOM 1645 C C . VAL A 1 203 ? -11.515 -8.054 23.711 1.00 77.69 203 VAL A C 1
ATOM 1647 O O . VAL A 1 203 ? -11.224 -6.889 23.459 1.00 77.69 203 VAL A O 1
ATOM 1650 N N . ALA A 1 204 ? -11.468 -9.024 22.805 1.00 75.06 204 ALA A N 1
ATOM 1651 C CA . ALA A 1 204 ? -11.305 -8.790 21.385 1.00 75.06 204 ALA A CA 1
ATOM 1652 C C . ALA A 1 204 ? -12.677 -8.502 20.759 1.00 75.06 204 ALA A C 1
ATOM 1654 O O . ALA A 1 204 ? -13.586 -9.331 20.849 1.00 75.06 204 ALA A O 1
ATOM 1655 N N . LEU A 1 205 ? -12.805 -7.341 20.126 1.00 79.62 205 LEU A N 1
ATOM 1656 C CA . LEU A 1 205 ? -13.996 -6.851 19.444 1.00 79.62 205 LEU A CA 1
ATOM 1657 C C . LEU A 1 205 ? -13.739 -6.835 17.940 1.00 79.62 205 LEU A C 1
ATOM 1659 O O . LEU A 1 205 ? -12.771 -6.233 17.484 1.00 79.62 205 LEU A O 1
ATOM 1663 N N . LYS A 1 206 ? -14.611 -7.463 17.156 1.00 75.69 206 LYS A N 1
ATOM 1664 C CA . LYS A 1 206 ? -14.569 -7.398 15.691 1.00 75.69 206 LYS A CA 1
ATOM 1665 C C . LYS A 1 206 ? -15.920 -6.884 15.182 1.00 75.69 206 LYS A C 1
ATOM 1667 O O . LYS A 1 206 ? -16.847 -7.689 15.051 1.00 75.69 206 LYS A O 1
ATOM 1672 N N . PRO A 1 207 ? -16.073 -5.565 14.962 1.00 73.38 207 PRO A N 1
ATOM 1673 C CA . PRO A 1 207 ? -17.293 -5.006 14.394 1.00 73.38 207 PRO A CA 1
ATOM 1674 C C . PRO A 1 207 ? -17.369 -5.326 12.900 1.00 73.38 207 PRO A C 1
ATOM 1676 O O . PRO A 1 207 ? -16.363 -5.270 12.188 1.00 73.38 207 PRO A O 1
ATOM 1679 N N . VAL A 1 208 ? -18.567 -5.646 12.423 1.00 63.38 208 VAL A N 1
ATOM 1680 C CA . VAL A 1 208 ? -18.856 -5.882 11.006 1.00 63.38 208 VAL A CA 1
ATOM 1681 C C . VAL A 1 208 ? -19.956 -4.926 10.577 1.00 63.38 208 VAL A C 1
ATOM 1683 O O . VAL A 1 208 ? -20.981 -4.822 11.245 1.00 63.38 208 VAL A O 1
ATOM 1686 N N . GLY A 1 209 ? -19.744 -4.198 9.484 1.00 60.41 209 GLY A N 1
ATOM 1687 C CA . GLY A 1 209 ? -20.693 -3.204 8.992 1.00 60.41 209 GLY A CA 1
ATOM 1688 C C . GLY A 1 209 ? -20.091 -2.306 7.917 1.00 60.41 209 GLY A C 1
ATOM 1689 O O . GLY A 1 209 ? -19.015 -2.580 7.386 1.00 60.41 209 GLY A O 1
ATOM 1690 N N . SER A 1 210 ? -20.786 -1.211 7.602 1.00 57.22 210 SER A N 1
ATOM 1691 C CA . SER A 1 210 ? -20.276 -0.213 6.656 1.00 57.22 210 SER A CA 1
ATOM 1692 C C . SER A 1 210 ? -18.997 0.458 7.177 1.00 57.22 210 SER A C 1
ATOM 1694 O O . SER A 1 210 ? -18.763 0.548 8.384 1.00 57.22 210 SER A O 1
ATOM 1696 N N . PHE A 1 211 ? -18.172 0.994 6.272 1.00 57.12 211 PHE A N 1
ATOM 1697 C CA . PHE A 1 211 ? -16.960 1.733 6.648 1.00 57.12 211 PHE A CA 1
ATOM 1698 C C . PHE A 1 211 ? -17.250 2.874 7.634 1.00 57.12 211 PHE A C 1
ATOM 1700 O O . PHE A 1 211 ? -16.526 3.047 8.615 1.00 57.12 211 PHE A O 1
ATOM 1707 N N . MET A 1 212 ? -18.327 3.627 7.396 1.00 60.56 212 MET A N 1
ATOM 1708 C CA . MET A 1 212 ? -18.730 4.733 8.265 1.00 60.56 212 MET A CA 1
ATOM 1709 C C . MET A 1 212 ? -19.137 4.234 9.652 1.00 60.56 212 MET A C 1
ATOM 1711 O O . MET A 1 212 ? -18.757 4.850 10.645 1.00 60.56 212 MET A O 1
ATOM 1715 N N . ALA A 1 213 ? -19.815 3.087 9.730 1.00 64.38 213 ALA A N 1
ATOM 1716 C CA . ALA A 1 213 ? -20.181 2.474 11.000 1.00 64.38 213 ALA A CA 1
ATOM 1717 C C . ALA A 1 213 ? -18.959 2.007 11.801 1.00 64.38 213 ALA A C 1
ATOM 1719 O O . ALA A 1 213 ? -18.823 2.328 12.980 1.00 64.38 213 ALA A O 1
ATOM 1720 N N . ILE A 1 214 ? -18.010 1.330 11.146 1.00 67.75 214 ILE A N 1
ATOM 1721 C CA . ILE A 1 214 ? -16.771 0.870 11.790 1.00 67.75 214 ILE A CA 1
ATOM 1722 C C . ILE A 1 214 ? -15.897 2.060 12.213 1.00 67.75 214 ILE A C 1
ATOM 1724 O O . ILE A 1 214 ? -15.263 2.017 13.267 1.00 67.75 214 ILE A O 1
ATOM 1728 N N . ARG A 1 215 ? -15.859 3.141 11.422 1.00 66.81 215 ARG A N 1
ATOM 1729 C CA . ARG A 1 215 ? -15.116 4.364 11.762 1.00 66.81 215 ARG A CA 1
ATOM 1730 C C . ARG A 1 215 ? -15.719 5.071 12.978 1.00 66.81 215 ARG A C 1
ATOM 1732 O O . ARG A 1 215 ? -14.954 5.425 13.870 1.00 66.81 215 ARG A O 1
ATOM 1739 N N . LYS A 1 216 ? -17.050 5.204 13.038 1.00 70.31 216 LYS A N 1
ATOM 1740 C CA . LYS A 1 216 ? -17.774 5.721 14.215 1.00 70.31 216 LYS A CA 1
ATOM 1741 C C . LYS A 1 216 ? -17.536 4.848 15.451 1.00 70.31 216 LYS A C 1
ATOM 1743 O O . LYS A 1 216 ? -17.280 5.362 16.532 1.00 70.31 216 LYS A O 1
ATOM 1748 N N . PHE A 1 217 ? -17.536 3.527 15.283 1.00 75.19 217 PHE A N 1
ATOM 1749 C CA . PHE A 1 217 ? -17.243 2.597 16.374 1.00 75.19 217 PHE A CA 1
ATOM 1750 C C . PHE A 1 217 ? -15.797 2.733 16.878 1.00 75.19 217 PHE A C 1
ATOM 1752 O O . PHE A 1 217 ? -15.550 2.735 18.079 1.00 75.19 217 PHE A O 1
ATOM 1759 N N . ARG A 1 218 ? -14.824 2.912 15.974 1.00 71.81 218 ARG A N 1
ATOM 1760 C CA . ARG A 1 218 ? -13.410 3.102 16.336 1.00 71.81 218 ARG A CA 1
ATOM 1761 C C . ARG A 1 218 ? -13.157 4.416 17.072 1.00 71.81 218 ARG A C 1
ATOM 1763 O O . ARG A 1 218 ? -12.350 4.421 17.995 1.00 71.81 218 ARG A O 1
ATOM 1770 N N . SER A 1 219 ? -13.798 5.515 16.674 1.00 68.69 219 SER A N 1
ATOM 1771 C CA . SER A 1 219 ? -13.616 6.800 17.360 1.00 68.69 219 SER A CA 1
ATOM 1772 C C . SER A 1 219 ? -14.098 6.755 18.809 1.00 68.69 219 SER A C 1
ATOM 1774 O O . SER A 1 219 ? -13.458 7.362 19.654 1.00 68.69 219 SER A O 1
ATOM 1776 N N . LEU A 1 220 ? -15.142 5.975 19.115 1.00 70.38 220 LEU A N 1
ATOM 1777 C CA . LEU A 1 220 ? -15.614 5.779 20.493 1.00 70.38 220 LEU A CA 1
ATOM 1778 C C . LEU A 1 220 ? -14.622 5.003 21.371 1.00 70.38 220 LEU A C 1
ATOM 1780 O O . LEU A 1 220 ? -14.594 5.189 22.582 1.00 70.38 220 LEU A O 1
ATOM 1784 N N . LEU A 1 221 ? -13.815 4.126 20.768 1.00 68.38 221 LEU A N 1
ATOM 1785 C CA . LEU A 1 221 ? -12.836 3.303 21.484 1.00 68.38 221 LEU A CA 1
ATOM 1786 C C . LEU A 1 221 ? -11.452 3.958 21.597 1.00 68.38 221 LEU A C 1
ATOM 1788 O O . LEU A 1 221 ? -10.611 3.478 22.354 1.00 68.38 221 LEU A O 1
ATOM 1792 N N . ASN A 1 222 ? -11.187 5.023 20.840 1.00 60.62 222 ASN A N 1
ATOM 1793 C CA . ASN A 1 222 ? -9.918 5.738 20.892 1.00 60.62 222 ASN A CA 1
ATOM 1794 C C . ASN A 1 222 ? -9.946 6.766 22.031 1.00 60.62 222 ASN A C 1
ATOM 1796 O O . ASN A 1 222 ? -10.552 7.824 21.895 1.00 60.62 222 ASN A O 1
ATOM 1800 N N . VAL A 1 223 ? -9.224 6.495 23.117 1.00 55.53 223 VAL A N 1
ATOM 1801 C CA . VAL A 1 223 ? -8.934 7.495 24.153 1.00 55.53 223 VAL A CA 1
ATOM 1802 C C . VAL A 1 223 ? -7.471 7.908 24.047 1.00 55.53 223 VAL A C 1
ATOM 1804 O O . VAL A 1 223 ? -6.573 7.065 24.071 1.00 55.53 223 VAL A O 1
ATOM 1807 N N . ALA A 1 224 ? -7.232 9.212 23.892 1.00 40.75 224 ALA A N 1
ATOM 1808 C CA . ALA A 1 224 ? -5.892 9.776 23.981 1.00 40.75 224 ALA A CA 1
ATOM 1809 C C . ALA A 1 224 ? -5.403 9.648 25.435 1.00 40.75 224 ALA A C 1
ATOM 1811 O O . ALA A 1 224 ? -6.121 10.065 26.345 1.00 40.75 224 ALA A O 1
ATOM 1812 N N . PRO A 1 225 ? -4.220 9.064 25.690 1.00 41.56 225 PRO A N 1
ATOM 1813 C CA . PRO A 1 225 ? -3.720 8.939 27.049 1.00 41.56 225 PRO A CA 1
ATOM 1814 C C . PRO A 1 225 ? -3.403 10.331 27.607 1.00 41.56 225 PRO A C 1
ATOM 1816 O O . PRO A 1 225 ? -2.542 11.026 27.070 1.00 41.56 225 PRO A O 1
ATOM 1819 N N . CYS A 1 226 ? -4.061 10.729 28.699 1.00 39.62 226 CYS A N 1
ATOM 1820 C CA . CYS A 1 226 ? -3.655 11.917 29.447 1.00 39.62 226 CYS A CA 1
ATOM 1821 C C . CYS A 1 226 ? -2.313 11.615 30.143 1.00 39.62 226 CYS A C 1
ATOM 1823 O O . CYS A 1 226 ? -2.122 10.548 30.739 1.00 39.62 226 CYS A O 1
ATOM 1825 N N . MET A 1 227 ? -1.329 12.491 29.950 1.00 40.34 227 MET A N 1
ATOM 1826 C CA . MET A 1 227 ? 0.083 12.264 30.277 1.00 40.34 227 MET A CA 1
ATOM 1827 C C . MET A 1 227 ? 0.452 12.988 31.574 1.00 40.34 227 MET A C 1
ATOM 1829 O O . MET A 1 227 ? 1.143 13.999 31.523 1.00 40.34 227 MET A O 1
ATOM 1833 N N . THR A 1 228 ? -0.007 12.502 32.728 1.00 46.50 228 THR A N 1
ATOM 1834 C CA . THR A 1 228 ? 0.327 13.153 34.013 1.00 46.50 228 THR A CA 1
ATOM 1835 C C . THR A 1 228 ? 0.685 12.221 35.172 1.00 46.50 228 THR A C 1
ATOM 1837 O O . THR A 1 228 ? 1.101 12.735 36.204 1.00 46.50 228 THR A O 1
ATOM 1840 N N . GLU A 1 229 ? 0.650 10.886 35.028 1.00 46.16 229 GLU A N 1
ATOM 1841 C CA . GLU A 1 229 ? 0.979 9.976 36.146 1.00 46.16 229 GLU A CA 1
ATOM 1842 C C . GLU A 1 229 ? 2.139 8.988 35.880 1.00 46.16 229 GLU A C 1
ATOM 1844 O O . GLU A 1 229 ? 2.272 8.481 34.758 1.00 46.16 229 GLU A O 1
ATOM 1849 N N . PRO A 1 230 ? 2.980 8.694 36.902 1.00 50.25 230 PRO A N 1
ATOM 1850 C CA . PRO A 1 230 ? 4.260 8.000 36.733 1.00 50.25 230 PRO A CA 1
ATOM 1851 C C . PRO A 1 230 ? 4.216 6.458 36.778 1.00 50.25 230 PRO A C 1
ATOM 1853 O O . PRO A 1 230 ? 5.211 5.839 36.406 1.00 50.25 230 PRO A O 1
ATOM 1856 N N . ASP A 1 231 ? 3.118 5.806 37.190 1.00 55.25 231 ASP A N 1
ATOM 1857 C CA . ASP A 1 231 ? 3.073 4.336 37.329 1.00 55.25 231 ASP A CA 1
ATOM 1858 C C . ASP A 1 231 ? 2.225 3.638 36.247 1.00 55.25 231 ASP A C 1
ATOM 1860 O O . ASP A 1 231 ? 1.013 3.811 36.159 1.00 55.25 231 ASP A O 1
ATOM 1864 N N . LEU A 1 232 ? 2.866 2.804 35.420 1.00 56.25 232 LEU A N 1
ATOM 1865 C CA . LEU A 1 232 ? 2.295 2.210 34.202 1.00 56.25 232 LEU A CA 1
ATOM 1866 C C . LEU A 1 232 ? 1.154 1.207 34.446 1.00 56.25 232 LEU A C 1
ATOM 1868 O O . LEU A 1 232 ? 0.284 1.080 33.586 1.00 56.25 232 LEU A O 1
ATOM 1872 N N . ARG A 1 233 ? 1.156 0.474 35.570 1.00 57.62 233 ARG A N 1
ATOM 1873 C CA . ARG A 1 233 ? 0.131 -0.555 35.859 1.00 57.62 233 ARG A CA 1
ATOM 1874 C C . ARG A 1 233 ? -1.133 0.053 36.449 1.00 57.62 233 ARG A C 1
ATOM 1876 O O . ARG A 1 233 ? -2.234 -0.238 35.994 1.00 57.62 233 ARG A O 1
ATOM 1883 N N . THR A 1 234 ? -0.954 0.940 37.418 1.00 59.25 234 THR A N 1
ATOM 1884 C CA . THR A 1 234 ? -2.047 1.695 38.032 1.00 59.25 234 THR A CA 1
ATOM 1885 C C . THR A 1 234 ? -2.720 2.591 36.982 1.00 59.25 234 THR A C 1
ATOM 1887 O O . THR A 1 234 ? -3.943 2.652 36.904 1.00 59.25 234 THR A O 1
ATOM 1890 N N . ARG A 1 235 ? -1.927 3.143 36.052 1.00 61.19 235 ARG A N 1
ATOM 1891 C CA . ARG A 1 235 ? -2.388 3.895 34.878 1.00 61.19 235 ARG A CA 1
ATOM 1892 C C . ARG A 1 235 ? -3.236 3.083 33.896 1.00 61.19 235 ARG A C 1
ATOM 1894 O O . ARG A 1 235 ? -4.230 3.606 33.407 1.00 61.19 235 ARG A O 1
ATOM 1901 N N . SER A 1 236 ? -2.867 1.840 33.567 1.00 60.06 236 SER A N 1
ATOM 1902 C CA . SER A 1 236 ? -3.676 1.032 32.637 1.00 60.06 236 SER A CA 1
ATOM 1903 C C . SER A 1 236 ? -5.039 0.673 33.223 1.00 60.06 236 SER A C 1
ATOM 1905 O O . SER A 1 236 ? -6.032 0.687 32.501 1.00 60.06 236 SER A O 1
ATOM 1907 N N . ASP A 1 237 ? -5.088 0.409 34.531 1.00 63.94 237 ASP A N 1
ATOM 1908 C CA . ASP A 1 237 ? -6.336 0.096 35.225 1.00 63.94 237 ASP A CA 1
ATOM 1909 C C . ASP A 1 237 ? -7.260 1.330 35.301 1.00 63.94 237 ASP A C 1
ATOM 1911 O O . ASP A 1 237 ? -8.439 1.216 34.970 1.00 63.94 237 ASP A O 1
ATOM 1915 N N . LEU A 1 238 ? -6.723 2.517 35.622 1.00 64.69 238 LEU A N 1
ATOM 1916 C CA . LEU A 1 238 ? -7.490 3.775 35.637 1.00 64.69 238 LEU A CA 1
ATOM 1917 C C . LEU A 1 238 ? -8.022 4.156 34.245 1.00 64.69 238 LEU A C 1
ATOM 1919 O O . LEU A 1 238 ? -9.186 4.524 34.108 1.00 64.69 238 LEU A O 1
ATOM 1923 N N . ILE A 1 239 ? -7.206 4.002 33.194 1.00 66.38 239 ILE A N 1
ATOM 1924 C CA . ILE A 1 239 ? -7.633 4.261 31.808 1.00 66.38 239 ILE A CA 1
ATOM 1925 C C . ILE A 1 239 ? -8.751 3.295 31.392 1.00 66.38 239 ILE A C 1
ATOM 1927 O O . ILE A 1 239 ? -9.711 3.708 30.744 1.00 66.38 239 ILE A O 1
ATOM 1931 N N . ALA A 1 240 ? -8.649 2.013 31.751 1.00 65.06 240 ALA A N 1
ATOM 1932 C CA . ALA A 1 240 ? -9.681 1.027 31.439 1.00 65.06 240 ALA A CA 1
ATOM 1933 C C . ALA A 1 240 ? -11.009 1.335 32.153 1.00 65.06 240 ALA A C 1
ATOM 1935 O O . ALA A 1 240 ? -12.080 1.175 31.563 1.00 65.06 240 ALA A O 1
ATOM 1936 N N . GLU A 1 241 ? -10.947 1.807 33.398 1.00 68.69 241 GLU A N 1
ATOM 1937 C CA . GLU A 1 241 ? -12.119 2.206 34.177 1.00 68.69 241 GLU A CA 1
ATOM 1938 C C . GLU A 1 241 ? -12.786 3.467 33.607 1.00 68.69 241 GLU A C 1
ATOM 1940 O O . GLU A 1 241 ? -14.001 3.477 33.401 1.00 68.69 241 GLU A O 1
ATOM 1945 N N . GLU A 1 242 ? -12.003 4.477 33.225 1.00 67.00 242 GLU A N 1
ATOM 1946 C CA . GLU A 1 242 ? -12.512 5.708 32.609 1.00 67.00 242 GLU A CA 1
ATOM 1947 C C . GLU A 1 242 ? -13.110 5.462 31.212 1.00 67.00 242 GLU A C 1
ATOM 1949 O O . GLU A 1 242 ? -14.168 6.001 30.871 1.00 67.00 242 GLU A O 1
ATOM 1954 N N . ILE A 1 243 ? -12.489 4.585 30.410 1.00 69.12 243 ILE A N 1
ATOM 1955 C CA . ILE A 1 243 ? -13.054 4.122 29.134 1.00 69.12 243 ILE A CA 1
ATOM 1956 C C . ILE A 1 243 ? -14.400 3.441 29.378 1.00 69.12 243 ILE A C 1
ATOM 1958 O O . ILE A 1 243 ? -15.376 3.754 28.698 1.00 69.12 243 ILE A O 1
ATOM 1962 N N . TYR A 1 244 ? -14.469 2.521 30.341 1.00 70.56 244 TYR A N 1
ATOM 1963 C CA . TYR A 1 244 ? -15.699 1.794 30.631 1.00 70.56 244 TYR A CA 1
ATOM 1964 C C . TYR A 1 244 ? -16.822 2.740 31.081 1.00 70.56 244 TYR A C 1
ATOM 1966 O O . TYR A 1 244 ? -17.926 2.659 30.546 1.00 70.56 244 TYR A O 1
ATOM 1974 N N . GLN A 1 245 ? -16.535 3.687 31.978 1.00 70.38 245 GLN A N 1
ATOM 1975 C CA . GLN A 1 245 ? -17.513 4.681 32.434 1.00 70.38 245 GLN A CA 1
ATOM 1976 C C . GLN A 1 245 ? -17.995 5.594 31.302 1.00 70.38 245 GLN A C 1
ATOM 1978 O O . GLN A 1 245 ? -19.198 5.814 31.172 1.00 70.38 245 GLN A O 1
ATOM 1983 N N . ARG A 1 246 ? -17.098 6.066 30.423 1.00 69.31 246 ARG A N 1
ATOM 1984 C CA . ARG A 1 246 ? -17.498 6.831 29.228 1.00 69.31 246 ARG A CA 1
ATOM 1985 C C . ARG A 1 246 ? -18.419 6.025 28.323 1.00 69.31 246 ARG A C 1
ATOM 1987 O O . ARG A 1 246 ? -19.432 6.545 27.868 1.00 69.31 246 ARG A O 1
ATOM 1994 N N . LEU A 1 247 ? -18.090 4.762 28.060 1.00 70.88 247 LEU A N 1
ATOM 1995 C CA . LEU A 1 247 ? -18.917 3.903 27.213 1.00 70.88 247 LEU A CA 1
ATOM 1996 C C . LEU A 1 247 ? -20.313 3.687 27.817 1.00 70.88 247 LEU A C 1
ATOM 1998 O O . LEU A 1 247 ? -21.293 3.769 27.079 1.00 70.88 247 LEU A O 1
ATOM 2002 N N . VAL A 1 248 ? -20.402 3.475 29.135 1.00 70.38 248 VAL A N 1
ATOM 2003 C CA . VAL A 1 248 ? -21.676 3.357 29.869 1.00 70.38 248 VAL A CA 1
ATOM 2004 C C . VAL A 1 248 ? -22.491 4.650 29.767 1.00 70.38 248 VAL A C 1
ATOM 2006 O O . VAL A 1 248 ? -23.660 4.613 29.378 1.00 70.38 248 VAL A O 1
ATOM 2009 N N . PHE A 1 249 ? -21.858 5.801 29.991 1.00 68.50 249 PHE A N 1
ATOM 2010 C CA . PHE A 1 249 ? -22.483 7.119 29.868 1.00 68.50 249 PHE A CA 1
ATOM 2011 C C . PHE A 1 249 ? -23.087 7.360 28.471 1.00 68.50 249 PHE A C 1
ATOM 2013 O O . PHE A 1 249 ? -24.235 7.786 28.343 1.00 68.50 249 PHE A O 1
ATOM 2020 N N . TYR A 1 250 ? -22.366 6.997 27.402 1.00 66.31 250 TYR A N 1
ATOM 2021 C CA . TYR A 1 250 ? -22.873 7.100 26.025 1.00 66.31 250 TYR A CA 1
ATOM 2022 C C . TYR A 1 250 ? -24.043 6.155 25.726 1.00 66.31 250 TYR A C 1
ATOM 2024 O O . TYR A 1 250 ? -24.834 6.408 24.806 1.00 66.31 250 TYR A O 1
ATOM 2032 N N . THR A 1 251 ? -24.169 5.049 26.458 1.00 64.44 251 THR A N 1
ATOM 2033 C CA . THR A 1 251 ? -25.317 4.150 26.324 1.00 64.44 251 THR A CA 1
ATOM 2034 C C . THR A 1 251 ? -26.540 4.621 27.107 1.00 64.44 251 THR A C 1
ATOM 2036 O O . THR A 1 251 ? -27.631 4.541 26.545 1.00 64.44 251 THR A O 1
ATOM 2039 N N . GLU A 1 252 ? -26.373 5.181 28.310 1.00 64.31 252 GLU A N 1
ATOM 2040 C CA . GLU A 1 252 ? -27.474 5.545 29.219 1.00 64.31 252 GLU A CA 1
ATOM 2041 C C . GLU A 1 252 ? -28.089 6.934 28.949 1.00 64.31 252 GLU A C 1
ATOM 2043 O O . GLU A 1 252 ? -29.309 7.063 28.988 1.00 64.31 252 GLU A O 1
ATOM 2048 N N . GLU A 1 253 ? -27.303 7.961 28.593 1.00 55.91 253 GLU A N 1
ATOM 2049 C CA . GLU A 1 253 ? -27.826 9.337 28.427 1.00 55.91 253 GLU A CA 1
ATOM 2050 C C . GLU A 1 253 ? -28.365 9.674 27.022 1.00 55.91 253 GLU A C 1
ATOM 2052 O O . GLU A 1 253 ? -28.817 10.790 26.774 1.00 55.91 253 GLU A O 1
ATOM 2057 N N . GLY A 1 254 ? -28.319 8.749 26.059 1.00 51.38 254 GLY A N 1
ATOM 2058 C CA . GLY A 1 254 ? -28.935 8.973 24.741 1.00 51.38 254 GLY A CA 1
ATOM 2059 C C . GLY A 1 254 ? -28.325 10.096 23.878 1.00 51.38 254 GLY A C 1
ATOM 2060 O O . GLY A 1 254 ? -28.919 10.438 22.857 1.00 51.38 254 GLY A O 1
ATOM 2061 N N . ARG A 1 255 ? -27.152 10.650 24.225 1.00 50.94 255 ARG A N 1
ATOM 2062 C CA . ARG A 1 255 ? -26.496 11.715 23.437 1.00 50.94 255 ARG A CA 1
ATOM 2063 C C . ARG A 1 255 ? -26.066 11.243 22.044 1.00 50.94 255 ARG A C 1
ATOM 2065 O O . ARG A 1 255 ? -25.688 10.080 21.856 1.00 50.94 255 ARG A O 1
ATOM 2072 N N . SER A 1 256 ? -26.123 12.157 21.072 1.00 49.50 256 SER A N 1
ATOM 2073 C CA . SER A 1 256 ? -25.684 11.902 19.698 1.00 49.50 256 SER A CA 1
ATOM 2074 C C . SER A 1 256 ? -24.161 11.771 19.646 1.00 49.50 256 SER A C 1
ATOM 2076 O O . SER A 1 256 ? -23.433 12.551 20.251 1.00 49.50 256 SER A O 1
ATOM 2078 N N . ILE A 1 257 ? -23.669 10.803 18.870 1.00 50.91 257 ILE A N 1
ATOM 2079 C CA . ILE A 1 257 ? -22.230 10.598 18.609 1.00 50.91 257 ILE A CA 1
ATOM 2080 C C . ILE A 1 257 ? -21.604 11.835 17.926 1.00 50.91 257 ILE A C 1
ATOM 2082 O O . ILE A 1 257 ? -20.384 11.995 17.933 1.00 50.91 257 ILE A O 1
ATOM 2086 N N . ASP A 1 258 ? -22.429 12.716 17.356 1.00 46.78 258 ASP A N 1
ATOM 2087 C CA . ASP A 1 258 ? -21.987 13.918 16.650 1.00 46.78 258 ASP A CA 1
ATOM 2088 C C . ASP A 1 258 ? -21.466 15.030 17.589 1.00 46.78 258 ASP A C 1
ATOM 2090 O O . ASP A 1 258 ? -20.683 15.868 17.145 1.00 46.78 258 ASP A O 1
ATOM 2094 N N . ASP A 1 259 ? -21.774 14.987 18.892 1.00 47.12 259 ASP A N 1
ATOM 2095 C CA . ASP A 1 259 ? -21.277 15.967 19.879 1.00 47.12 259 ASP A CA 1
ATOM 2096 C C . ASP A 1 259 ? -19.768 15.822 20.172 1.00 47.12 259 ASP A C 1
ATOM 2098 O O . ASP A 1 259 ? -19.145 16.722 20.729 1.00 47.12 259 ASP A O 1
ATOM 2102 N N . VAL A 1 260 ? -19.148 14.710 19.758 1.00 47.47 260 VAL A N 1
ATOM 2103 C CA . VAL A 1 260 ? -17.701 14.457 19.914 1.00 47.47 260 VAL A CA 1
ATOM 2104 C C . VAL A 1 260 ? -16.863 15.265 18.910 1.00 47.47 260 VAL A C 1
ATOM 2106 O O . VAL A 1 260 ? -15.658 15.412 19.085 1.00 47.47 260 VAL A O 1
ATOM 2109 N N . PHE A 1 261 ? -17.473 15.799 17.846 1.00 37.38 261 PHE A N 1
ATOM 2110 C CA . PHE A 1 261 ? -16.754 16.489 16.768 1.00 37.38 261 PHE A CA 1
ATOM 2111 C C . PHE A 1 261 ? -16.652 18.014 16.946 1.00 37.38 261 PHE A C 1
ATOM 2113 O O . PHE A 1 261 ? -16.111 18.673 16.059 1.00 37.38 261 PHE A O 1
ATOM 2120 N N . VAL A 1 262 ? -17.159 18.578 18.053 1.00 34.00 262 VAL A N 1
ATOM 2121 C CA . VAL A 1 262 ? -17.226 20.042 18.274 1.00 34.00 262 VAL A CA 1
ATOM 2122 C C . VAL A 1 262 ? -16.409 20.522 19.489 1.00 34.00 262 VAL A C 1
ATOM 2124 O O . VAL A 1 262 ? -16.424 21.707 19.804 1.00 34.00 262 VAL A O 1
ATOM 2127 N N . SER A 1 263 ? -15.632 19.657 20.146 1.00 29.42 263 SER A N 1
ATOM 2128 C CA . SER A 1 263 ? -14.744 20.048 21.259 1.00 29.42 263 SER A CA 1
ATOM 2129 C C . SER A 1 263 ? -13.277 19.779 20.965 1.00 29.42 263 SER A C 1
ATOM 2131 O O . SER A 1 263 ? -12.974 18.598 20.675 1.00 29.42 263 SER A O 1
#

Organism: NCBI:txid227884

Radius of gyration: 24.59 Å; Cα contacts (8 Å, |Δi|>4): 326; chains: 1; bounding box: 50×42×69 Å

Secondary structure (DSSP, 8-state):
-GGGEETHHHHHHHHHHHHHHTT-BPPTTSS-TTSBPHHHHHHHHHHHHTT-STTS---TTTT--S-TT--EETTTSTTHHHHHHHHHHHHHT-HHHHT-S-EE-TTT-S-EE-HHHHHHHHHHHHHHHHHHHHH---TTS---HHHHHHHGGG-BPPPEEEEEETT-TTHHHHHHHHHHHTTEEEEEEEEPPPPTT-SEEEEEEEEEE-HHHHHHHHHHH--PPP---S-HHHHHHHHHHHHHHHHHHHHHS---GGGGG--

InterPro domains:
  IPR056053 Domain of unknown function DUF7636 [PF24642] (154-250)
  IPR056654 Domain of unknown function DUF7752 [PF24934] (1-105)

Sequence (263 aa):
MCHKFVGLHKLLFFFRKWIERHGISHDPNVDNKNGIKSKIIDAVVVMYGLGELKKGTGGWLADANDDENYTVDLEEQFGGIGKRFWSIIRFLMARSFGFSEKISLNPVTERFLEPYQCVALYFAAEDTFYPIAVNRRFDCLPGTSEDRKTIQKVAEGCVFIVEIPKGSQNYKELFEHLAKKCGCSYLVLRRKPDRMNTKCFRVALKPVGSFMAIRKFRSLLNVAPCMTEPDLRTRSDLIAEEIYQRLVFYTEEGRSIDDVFVS

Nearest PDB structures (foldseek):
  1o51-assembly1_A  TM=6.384E-01  e=2.440E-01  Thermotoga maritima
  6mmo-assembly2_E  TM=6.840E-01  e=6.699E-01  Cyanobium sp. PCC 7001
  6mmo-assembly1_D  TM=6.806E-01  e=7.450E-01  Cyanobium sp. PCC 7001
  2cz4-assembly1_B  TM=5.874E-01  e=4.152E-01  Thermus thermophilus HB8
  6mmc-assembly1_A  TM=6.351E-01  e=8.286E-01  Cyanobium sp. PCC 7001

Foldseek 3Di:
DVVQEACLVVLLVQQQLLLVLLVQADDPVDPPPRGDHSLNSSLLLVCQQCVVPPPAPHRVNVPQPPPPPHHHYQQPPVPHSVVSSLSSLVVLLDPCQQQDQKAQSPPSDRDIQHNVNSVSSNVSSVVQCCCCPPQVDRVSGDDDPVVVVVSQPKRWGDWDKAWAFDPPPCVVVLLQLLLVLLAFPGKDKDWDDADPPARTTIIIITTIGGPSSSVLSVVLQDDDQDPDDDDDRVSSNVVNVVSVVSSVCCNPVVDRSCVVVPD

Mean predicted aligned error: 17.21 Å